Protein AF-0000000075745835 (afdb_homodimer)

Solvent-accessible surface area (backbone atoms only — not comparable to full-atom values): 13700 Å² total; per-residue (Å²): 120,81,45,77,37,54,55,50,29,28,32,42,47,91,62,60,85,47,44,95,39,26,79,80,24,81,37,60,35,32,42,43,39,42,71,93,52,38,66,15,48,70,63,62,52,59,74,41,52,31,30,40,32,26,41,48,82,84,48,68,82,64,52,80,71,41,27,45,39,60,51,82,93,74,70,47,78,37,12,38,41,55,39,86,66,64,50,35,94,37,41,67,45,76,40,59,30,37,28,65,37,69,56,89,42,34,38,30,31,34,15,44,40,60,51,52,63,31,35,26,45,47,51,30,52,57,80,77,116,120,79,46,78,38,53,53,51,29,29,32,42,46,91,62,60,85,48,45,94,40,26,79,77,26,82,36,60,35,32,42,43,38,41,73,91,50,38,66,15,48,71,63,63,53,59,76,42,53,31,30,39,31,25,39,48,84,83,47,68,82,64,53,79,71,40,27,44,38,59,51,81,92,74,71,47,78,37,12,37,41,55,39,86,66,63,48,35,94,36,39,67,45,76,40,60,29,36,28,65,39,70,56,89,42,34,37,30,30,33,15,43,40,60,52,51,64,31,36,26,45,48,51,29,52,56,79,77,118

Foldseek 3Di:
DDDDFDFQFWKAAPQDQFDPALVPFFGKTKTQGDQVCQVVCVPDDAFFKKKWKFFPPPDDEEDPVQQWDADPVRRDIDGPVVDQDCRDNGRMHMHIWGFHDDDRRITMTTSDGDGGGIGTGDMGGDDDD/DDDDFDFQFWKAAPQDQFDPALVPFFGKTKTQGDQVCQVVCVPDDAFFKKKWKFFPPPDDEEDPVQQWDQDPVRRDIDGPVVDQDCRDNGRMHMHIWGFHDDDRRITMTTSDGDGGGIGTGDMGGDDDD

pLDDT: mean 95.65, std 4.95, range [63.16, 98.88]

Structure (mmCIF, N/CA/C/O backbone):
data_AF-0000000075745835-model_v1
#
loop_
_entity.id
_entity.type
_entity.pdbx_description
1 polymer 'TsaA-like domain-containing protein'
#
loop_
_atom_site.group_PDB
_atom_site.id
_atom_site.type_symbol
_atom_site.label_atom_id
_atom_site.label_alt_id
_atom_site.label_comp_id
_atom_site.label_asym_id
_atom_site.label_entity_id
_atom_site.label_seq_id
_atom_site.pdbx_PDB_ins_code
_atom_site.Cartn_x
_atom_site.Cartn_y
_atom_site.Cartn_z
_atom_site.occupancy
_atom_site.B_iso_or_equiv
_atom_site.auth_seq_id
_atom_site.auth_comp_id
_atom_site.auth_asym_id
_atom_site.auth_atom_id
_atom_site.pdbx_PDB_model_num
ATOM 1 N N . MET A 1 1 ? 3.084 15 -12.82 1 85.06 1 MET A N 1
ATOM 2 C CA . MET A 1 1 ? 3.15 13.766 -13.602 1 85.06 1 MET A CA 1
ATOM 3 C C . MET A 1 1 ? 2.084 12.773 -13.141 1 85.06 1 MET A C 1
ATOM 5 O O . MET A 1 1 ? 1.88 12.586 -11.938 1 85.06 1 MET A O 1
ATOM 9 N N . ALA A 1 2 ? 1.186 12.234 -14.062 1 95.12 2 ALA A N 1
ATOM 10 C CA . ALA A 1 2 ? 0.103 11.305 -13.766 1 95.12 2 ALA A CA 1
ATOM 11 C C . ALA A 1 2 ? 0.586 9.859 -13.852 1 95.12 2 ALA A C 1
ATOM 13 O O . ALA A 1 2 ? 1.421 9.523 -14.695 1 95.12 2 ALA A O 1
ATOM 14 N N . VAL A 1 3 ? 0.2 8.992 -12.891 1 96.31 3 VAL A N 1
ATOM 15 C CA . VAL A 1 3 ? 0.482 7.559 -12.867 1 96.31 3 VAL A CA 1
ATOM 16 C C . VAL A 1 3 ? -0.779 6.777 -13.227 1 96.31 3 VAL A C 1
ATOM 18 O O . VAL A 1 3 ? -1.832 6.969 -12.609 1 96.31 3 VAL A O 1
ATOM 21 N N . THR A 1 4 ? -0.689 5.934 -14.227 1 96.81 4 THR A N 1
ATOM 22 C CA . THR A 1 4 ? -1.829 5.117 -14.641 1 96.81 4 THR A CA 1
ATOM 23 C C . THR A 1 4 ? -1.611 3.654 -14.258 1 96.81 4 THR A C 1
ATOM 25 O O . THR A 1 4 ? -0.535 3.102 -14.492 1 96.81 4 THR A O 1
ATOM 28 N N . MET A 1 5 ? -2.613 3.041 -13.68 1 97.38 5 MET A N 1
ATOM 29 C CA . MET A 1 5 ? -2.578 1.64 -13.273 1 97.38 5 MET A CA 1
ATOM 30 C C . MET A 1 5 ? -3.791 0.886 -13.812 1 97.38 5 MET A C 1
ATOM 32 O O . MET A 1 5 ? -4.824 1.491 -14.094 1 97.38 5 MET A O 1
ATOM 36 N N . HIS A 1 6 ? -3.621 -0.368 -13.93 1 97.94 6 HIS A N 1
ATOM 37 C CA . HIS A 1 6 ? -4.695 -1.254 -14.359 1 97.94 6 HIS A CA 1
ATOM 38 C C . HIS A 1 6 ? -4.918 -2.383 -13.359 1 97.94 6 HIS A C 1
ATOM 40 O O . HIS A 1 6 ? -3.982 -3.113 -13.023 1 97.94 6 HIS A O 1
ATOM 46 N N . PRO A 1 7 ? -6.176 -2.514 -12.93 1 98.62 7 PRO A N 1
ATOM 47 C CA . PRO A 1 7 ? -6.445 -3.562 -11.945 1 98.62 7 PRO A CA 1
ATOM 48 C C . PRO A 1 7 ? -6.012 -4.945 -12.422 1 98.62 7 PRO A C 1
ATOM 50 O O . PRO A 1 7 ? -6.168 -5.273 -13.602 1 98.62 7 PRO A O 1
ATOM 53 N N . ILE A 1 8 ? -5.516 -5.723 -11.484 1 98.81 8 ILE A N 1
ATOM 54 C CA . ILE A 1 8 ? -5.07 -7.074 -11.812 1 98.81 8 ILE A CA 1
ATOM 55 C C . ILE A 1 8 ? -6.18 -8.07 -11.492 1 98.81 8 ILE A C 1
ATOM 57 O O . ILE A 1 8 ? -6.043 -9.266 -11.766 1 98.81 8 ILE A O 1
ATOM 61 N N . GLY A 1 9 ? -7.234 -7.637 -10.891 1 98.75 9 GLY A N 1
ATOM 62 C CA . GLY A 1 9 ? -8.367 -8.438 -10.461 1 98.75 9 GLY A CA 1
ATOM 63 C C . GLY A 1 9 ? -9.383 -7.648 -9.648 1 98.75 9 GLY A C 1
ATOM 64 O O . GLY A 1 9 ? -9.375 -6.418 -9.664 1 98.75 9 GLY A O 1
ATOM 65 N N . THR A 1 10 ? -10.281 -8.438 -9 1 98.5 10 THR A N 1
ATOM 66 C CA . THR A 1 10 ? -11.312 -7.805 -8.188 1 98.5 10 THR A CA 1
ATOM 67 C C . THR A 1 10 ? -11.586 -8.617 -6.926 1 98.5 10 THR A C 1
ATOM 69 O O . THR A 1 10 ? -11.32 -9.82 -6.891 1 98.5 10 THR A O 1
ATOM 72 N N . VAL A 1 11 ? -12.016 -7.891 -5.934 1 98.19 11 VAL A N 1
ATOM 73 C CA . VAL A 1 11 ? -12.453 -8.547 -4.707 1 98.19 11 VAL A CA 1
ATOM 74 C C . VAL A 1 11 ? -13.891 -9.039 -4.871 1 98.19 11 VAL A C 1
ATOM 76 O O . VAL A 1 11 ? -14.734 -8.336 -5.43 1 98.19 11 VAL A O 1
ATOM 79 N N . ARG A 1 12 ? -14.141 -10.234 -4.449 1 97.94 12 ARG 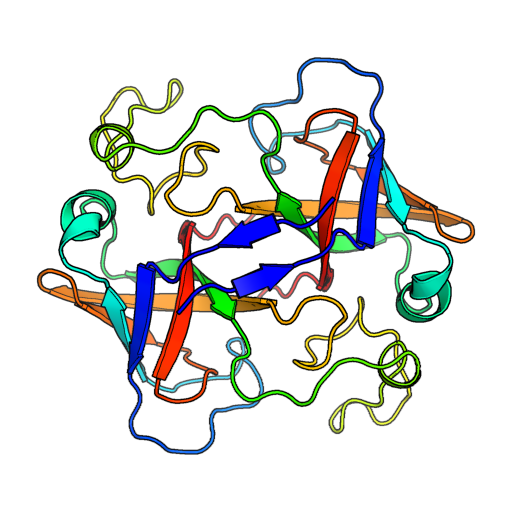A N 1
ATOM 80 C CA . ARG A 1 12 ? -15.484 -10.789 -4.398 1 97.94 12 ARG A CA 1
ATOM 81 C C . ARG A 1 12 ? -15.93 -11.031 -2.957 1 97.94 12 ARG A C 1
ATOM 83 O O . ARG A 1 12 ? -15.219 -11.688 -2.189 1 97.94 12 ARG A O 1
ATOM 90 N N . THR A 1 13 ? -16.953 -10.453 -2.57 1 95.38 13 THR A N 1
ATOM 91 C CA . THR A 1 13 ? -17.578 -10.641 -1.262 1 95.38 13 THR A CA 1
ATOM 92 C C . THR A 1 13 ? -19.078 -10.867 -1.4 1 95.38 13 THR A C 1
ATOM 94 O O . THR A 1 13 ? -19.609 -10.852 -2.512 1 95.38 13 THR A O 1
ATOM 97 N N . ASP A 1 14 ? -19.766 -11.164 -0.278 1 89 14 ASP A N 1
ATOM 98 C CA . ASP A 1 14 ? -21.188 -11.469 -0.301 1 89 14 ASP A CA 1
ATOM 99 C C . ASP A 1 14 ? -22.016 -10.203 -0.483 1 89 14 ASP A C 1
ATOM 101 O O . ASP A 1 14 ? -23.25 -10.266 -0.605 1 89 14 ASP A O 1
ATOM 105 N N . GLY A 1 15 ? -21.5 -9.141 -0.717 1 81 15 GLY A N 1
ATOM 106 C CA . GLY A 1 15 ? -22.188 -7.898 -1.016 1 81 15 GLY A CA 1
ATOM 107 C C . GLY A 1 15 ? -22.625 -7.145 0.227 1 81 15 GLY A C 1
ATOM 108 O O . GLY A 1 15 ? -23.156 -6.035 0.132 1 81 15 GLY A O 1
ATOM 109 N N . ALA A 1 16 ? -22.391 -7.691 1.424 1 81.62 16 ALA A N 1
ATOM 110 C CA . ALA A 1 16 ? -22.688 -6.98 2.664 1 81.62 16 ALA A CA 1
ATOM 111 C C . ALA A 1 16 ? -21.734 -5.801 2.865 1 81.62 16 ALA A C 1
ATOM 113 O O . ALA A 1 16 ? -20.656 -5.77 2.287 1 81.62 16 ALA A O 1
ATOM 114 N N . ALA A 1 17 ? -22.312 -4.746 3.568 1 85.62 17 ALA A N 1
ATOM 115 C CA . ALA A 1 17 ? -21.438 -3.643 3.943 1 85.62 17 ALA A CA 1
ATOM 116 C C . ALA A 1 17 ? -20.188 -4.152 4.664 1 85.62 17 ALA A C 1
ATOM 118 O O . ALA A 1 17 ? -20.297 -4.938 5.609 1 85.62 17 ALA A O 1
ATOM 119 N N . PRO A 1 18 ? -19.078 -3.75 4.098 1 84.56 18 PRO A N 1
ATOM 120 C CA . PRO A 1 18 ? -17.875 -4.266 4.738 1 84.56 18 PRO A CA 1
ATOM 121 C C . PRO A 1 18 ? -17.656 -3.693 6.133 1 84.56 18 PRO A C 1
ATOM 123 O O . PRO A 1 18 ? -18.156 -2.609 6.445 1 84.56 18 PRO A O 1
ATOM 126 N N . PRO A 1 19 ? -16.891 -4.496 6.895 1 86.44 19 PRO A N 1
ATOM 127 C CA . PRO A 1 19 ? -16.453 -3.947 8.18 1 86.44 19 PRO A CA 1
ATOM 128 C C . PRO A 1 19 ? -15.594 -2.695 8.023 1 86.44 19 PRO A C 1
ATOM 130 O O . PRO A 1 19 ? -15.141 -2.385 6.918 1 86.44 19 PRO A O 1
ATOM 133 N N . ARG A 1 20 ? -15.367 -2.037 9.133 1 85.25 20 ARG A N 1
ATOM 134 C CA . ARG A 1 20 ? -14.695 -0.746 9.125 1 85.25 20 ARG A CA 1
ATOM 135 C C . ARG A 1 20 ? -13.25 -0.89 8.656 1 85.25 20 ARG A C 1
ATOM 137 O O . ARG A 1 20 ? -12.703 0.015 8.023 1 85.25 20 ARG A O 1
ATOM 144 N N . HIS A 1 21 ? -12.594 -1.921 9.086 1 92.44 21 HIS A N 1
ATOM 145 C CA . HIS A 1 21 ? -11.164 -2.09 8.828 1 92.44 21 HIS A CA 1
ATOM 146 C C . HIS A 1 21 ? -10.773 -3.564 8.828 1 92.44 21 HIS A C 1
ATOM 148 O O . HIS A 1 21 ? -11.352 -4.363 9.562 1 92.44 21 HIS A O 1
ATOM 154 N N . TRP A 1 22 ? -9.75 -3.855 8.094 1 94.5 22 TRP A N 1
ATOM 155 C CA . TRP A 1 22 ? -9.312 -5.242 7.977 1 94.5 22 TRP A CA 1
ATOM 156 C C . TRP A 1 22 ? -8.867 -5.785 9.336 1 94.5 22 TRP A C 1
ATOM 158 O O . TRP A 1 22 ? -9.023 -6.977 9.609 1 94.5 22 TRP A O 1
ATOM 168 N N . SER A 1 23 ? -8.297 -4.949 10.211 1 93.75 23 SER A N 1
ATOM 169 C CA . SER A 1 23 ? -7.691 -5.375 11.477 1 93.75 23 SER A CA 1
ATOM 170 C C . SER A 1 23 ? -8.75 -5.883 12.445 1 93.75 23 SER A C 1
ATOM 172 O O . SER A 1 23 ? -8.422 -6.539 13.438 1 93.75 23 SER A O 1
ATOM 174 N N . VAL A 1 24 ? -10.016 -5.637 12.211 1 92.12 24 VAL A N 1
ATOM 175 C CA . VAL A 1 24 ? -11.078 -6.082 13.109 1 92.12 24 VAL A CA 1
ATOM 176 C C . VAL A 1 24 ? -12.086 -6.93 12.344 1 92.12 24 VAL A C 1
ATOM 178 O O . VAL A 1 24 ? -13.141 -7.277 12.875 1 92.12 24 VAL A O 1
ATOM 181 N N . SER A 1 25 ? -11.789 -7.207 11.125 1 93.69 25 SER A N 1
ATOM 182 C CA . SER A 1 25 ? -12.727 -7.922 10.258 1 93.69 25 SER A CA 1
ATOM 183 C C . SER A 1 25 ? -12.562 -9.43 10.398 1 93.69 25 SER A C 1
ATOM 185 O O . SER A 1 25 ? -11.438 -9.938 10.453 1 93.69 25 SER A O 1
ATOM 187 N N . GLU A 1 26 ? -13.68 -10.078 10.383 1 93.94 26 GLU A N 1
ATOM 188 C CA . GLU A 1 26 ? -13.695 -11.539 10.336 1 93.94 26 GLU A CA 1
ATOM 189 C C . GLU A 1 26 ? -14.32 -12.047 9.039 1 93.94 26 GLU A C 1
ATOM 191 O O . GLU A 1 26 ? -14.547 -13.242 8.875 1 93.94 26 GLU A O 1
ATOM 196 N N . GLU A 1 27 ? -14.539 -11.133 8.18 1 96.06 27 GLU A N 1
ATOM 197 C CA . GLU A 1 27 ? -15.219 -11.484 6.941 1 96.06 27 GLU A CA 1
ATOM 198 C C . GLU A 1 27 ? -14.273 -12.188 5.973 1 96.06 27 GLU A C 1
ATOM 200 O O . GLU A 1 27 ? -13.078 -11.883 5.93 1 96.06 27 GLU A O 1
ATOM 205 N N . THR A 1 28 ? -14.891 -13.109 5.273 1 97.12 28 THR A N 1
ATOM 206 C CA . THR A 1 28 ? -14.133 -13.812 4.25 1 97.12 28 THR A CA 1
ATOM 207 C C . THR A 1 28 ? -14.5 -13.305 2.857 1 97.12 28 THR A C 1
ATOM 209 O O . THR A 1 28 ? -15.547 -12.68 2.678 1 97.12 28 THR A O 1
ATOM 212 N N . GLY A 1 29 ? -13.633 -13.484 1.914 1 97.81 29 GLY A N 1
ATOM 213 C CA . GLY A 1 29 ? -13.836 -13.133 0.516 1 97.81 29 GLY A CA 1
ATOM 214 C C . GLY A 1 29 ? -12.844 -13.805 -0.415 1 97.81 29 GLY A C 1
ATOM 215 O O . GLY A 1 29 ? -12.109 -14.703 -0.003 1 97.81 29 GLY A O 1
ATOM 216 N N . ILE A 1 30 ? -13 -13.469 -1.666 1 98.69 30 ILE A N 1
ATOM 217 C CA . ILE A 1 30 ? -12.125 -14.031 -2.691 1 98.69 30 ILE A CA 1
ATOM 218 C C . ILE A 1 30 ? -11.461 -12.898 -3.475 1 98.69 30 ILE A C 1
ATOM 220 O O . ILE A 1 30 ? -12.125 -11.953 -3.902 1 98.69 30 ILE A O 1
ATOM 224 N N . LEU A 1 31 ? -10.156 -12.922 -3.533 1 98.88 31 LEU A N 1
ATOM 225 C CA . LEU A 1 31 ? -9.469 -12.141 -4.555 1 98.88 31 LEU A CA 1
ATOM 226 C C . LEU A 1 31 ? -9.484 -12.867 -5.895 1 98.88 31 LEU A C 1
ATOM 228 O O . LEU A 1 31 ? -8.828 -13.898 -6.051 1 98.88 31 LEU A O 1
ATOM 232 N N . ASP A 1 32 ? -10.258 -12.352 -6.805 1 98.88 32 ASP A N 1
ATOM 233 C CA . ASP A 1 32 ? -10.375 -12.914 -8.148 1 98.88 32 ASP A CA 1
ATOM 234 C C . ASP A 1 32 ? -9.367 -12.273 -9.102 1 98.88 32 ASP A C 1
ATOM 236 O O . ASP A 1 32 ? -9.625 -11.203 -9.656 1 98.88 32 ASP A O 1
ATOM 240 N N . ILE A 1 33 ? -8.242 -12.961 -9.336 1 98.88 33 ILE A N 1
ATOM 241 C CA . ILE A 1 33 ? -7.137 -12.406 -10.109 1 98.88 33 ILE A CA 1
ATOM 242 C C . ILE A 1 33 ? -7.277 -12.805 -11.578 1 98.88 33 ILE A C 1
ATOM 244 O O . ILE A 1 33 ? -7.66 -13.93 -11.883 1 98.88 33 ILE A O 1
ATOM 248 N N . ALA A 1 34 ? -7.027 -11.867 -12.492 1 98.69 34 ALA A N 1
ATOM 249 C CA . ALA A 1 34 ? -7.102 -12.148 -13.922 1 98.69 34 ALA A CA 1
ATOM 250 C C . ALA A 1 34 ? -6.145 -13.273 -14.312 1 98.69 34 ALA A C 1
ATOM 252 O O . ALA A 1 34 ? -5.023 -13.344 -13.812 1 98.69 34 ALA A O 1
ATOM 253 N N . PRO A 1 35 ? -6.492 -14.102 -15.258 1 98.38 35 PRO A N 1
ATOM 254 C CA . PRO A 1 35 ? -5.703 -15.273 -15.625 1 98.38 35 PRO A CA 1
ATOM 255 C C . PRO A 1 35 ? -4.293 -14.914 -16.094 1 98.38 35 PRO A C 1
ATOM 257 O O . PRO A 1 35 ? -3.355 -15.695 -15.883 1 98.38 35 PRO A O 1
ATOM 260 N N . GLU A 1 36 ? -4.098 -13.82 -16.719 1 98.19 36 GLU A N 1
ATOM 261 C CA . GLU A 1 36 ? -2.791 -13.43 -17.25 1 98.19 36 GLU A CA 1
ATOM 262 C C . GLU A 1 36 ? -1.779 -13.234 -16.125 1 98.19 36 GLU A C 1
ATOM 264 O O . GLU A 1 36 ? -0.571 -13.203 -16.359 1 98.19 36 GLU A O 1
ATOM 269 N N . PHE A 1 37 ? -2.252 -13.164 -14.859 1 98.62 37 PHE A N 1
ATOM 270 C CA . PHE A 1 37 ? -1.346 -12.938 -13.734 1 98.62 37 PHE A CA 1
ATOM 271 C C . PHE A 1 37 ? -1.208 -14.203 -12.898 1 98.62 37 PHE A C 1
ATOM 273 O O . PHE A 1 37 ? -0.599 -14.18 -11.828 1 98.62 37 PHE A O 1
ATOM 280 N N . ALA A 1 38 ? -1.768 -15.32 -13.289 1 98.38 38 ALA A N 1
ATOM 281 C CA . ALA A 1 38 ? -1.833 -16.562 -12.539 1 98.38 38 ALA A CA 1
ATOM 282 C C . ALA A 1 38 ? -0.444 -17.016 -12.094 1 98.38 38 ALA A C 1
ATOM 284 O O . ALA A 1 38 ? -0.257 -17.438 -10.953 1 98.38 38 ALA A O 1
ATOM 285 N N . ARG A 1 39 ? 0.55 -16.906 -12.938 1 98.06 39 ARG A N 1
ATOM 286 C CA . ARG A 1 39 ? 1.904 -17.359 -12.648 1 98.06 39 ARG A CA 1
ATOM 287 C C . ARG A 1 39 ? 2.496 -16.594 -11.469 1 98.06 39 ARG A C 1
ATOM 289 O O . ARG A 1 39 ? 3.336 -17.125 -10.734 1 98.06 39 ARG A O 1
ATOM 296 N N . GLY A 1 40 ? 2.066 -15.375 -11.258 1 98.56 40 GLY A N 1
ATOM 297 C CA . GLY A 1 40 ? 2.588 -14.547 -10.188 1 98.56 40 GLY A CA 1
ATOM 298 C C . GLY A 1 40 ? 2.102 -14.969 -8.812 1 98.56 40 GLY A C 1
ATOM 299 O O . GLY A 1 40 ? 2.643 -14.531 -7.793 1 98.56 40 GLY A O 1
ATOM 300 N N . LEU A 1 41 ? 1.16 -15.883 -8.773 1 98.5 41 LEU A N 1
ATOM 301 C CA . LEU A 1 41 ? 0.525 -16.297 -7.523 1 98.5 41 LEU A CA 1
ATOM 302 C C . LEU A 1 41 ? 1.194 -17.547 -6.957 1 98.5 41 LEU A C 1
ATOM 304 O O . LEU A 1 41 ? 0.874 -17.969 -5.844 1 98.5 41 LEU A O 1
ATOM 308 N N . ARG A 1 42 ? 2.051 -18.109 -7.594 1 96.19 42 ARG A N 1
ATOM 309 C CA . ARG A 1 42 ? 2.49 -19.5 -7.434 1 96.19 42 ARG A CA 1
ATOM 310 C C . ARG A 1 42 ? 3.037 -19.75 -6.031 1 96.19 42 ARG A C 1
ATOM 312 O O . ARG A 1 42 ? 3.035 -20.875 -5.551 1 96.19 42 ARG A O 1
ATOM 319 N N . ASP A 1 43 ? 3.475 -18.734 -5.246 1 97.56 43 ASP A N 1
ATOM 320 C CA . ASP A 1 43 ? 4.117 -18.984 -3.961 1 97.56 43 ASP A CA 1
ATOM 321 C C . ASP A 1 43 ? 3.262 -18.453 -2.811 1 97.56 43 ASP A C 1
ATOM 323 O O . ASP A 1 43 ? 3.703 -18.438 -1.659 1 97.56 43 ASP A O 1
ATOM 327 N N . ILE A 1 44 ? 2.088 -18.062 -3.104 1 98.31 44 ILE A N 1
ATOM 328 C CA . ILE A 1 44 ? 1.15 -17.688 -2.051 1 98.31 44 ILE A CA 1
ATOM 329 C C . ILE A 1 44 ? 0.562 -18.938 -1.412 1 98.31 44 ILE A C 1
ATOM 331 O O . ILE A 1 44 ? 0.091 -19.844 -2.115 1 98.31 44 ILE A O 1
ATOM 335 N N . GLN A 1 45 ? 0.569 -18.938 -0.106 1 97.38 45 GLN A N 1
ATOM 336 C CA . GLN A 1 45 ? 0.192 -20.172 0.588 1 97.38 45 GLN A CA 1
ATOM 337 C C . GLN A 1 45 ? -0.843 -19.891 1.674 1 97.38 45 GLN A C 1
ATOM 339 O O . GLN A 1 45 ? -0.875 -18.797 2.242 1 97.38 45 GLN A O 1
ATOM 344 N N . PRO A 1 46 ? -1.625 -20.984 1.978 1 98.19 46 PRO A N 1
ATOM 345 C CA . PRO A 1 46 ? -2.549 -20.844 3.105 1 98.19 46 PRO A CA 1
ATOM 346 C C . PRO A 1 46 ? -1.836 -20.516 4.414 1 98.19 46 PRO A C 1
ATOM 348 O O . PRO A 1 46 ? -0.746 -21.031 4.676 1 98.19 46 PRO A O 1
ATOM 351 N N . GLY A 1 47 ? -2.404 -19.688 5.195 1 97.81 47 GLY A N 1
ATOM 352 C CA . GLY A 1 47 ? -1.876 -19.359 6.512 1 97.81 47 GLY A CA 1
ATOM 353 C C . GLY A 1 47 ? -1.055 -18.094 6.523 1 97.81 47 GLY A C 1
ATOM 354 O O . GLY A 1 47 ? -0.869 -17.469 7.574 1 97.81 47 GLY A O 1
ATOM 355 N N . GLN A 1 48 ? -0.553 -17.688 5.422 1 97 48 GLN A N 1
ATOM 356 C CA . GLN A 1 48 ? 0.263 -16.469 5.41 1 97 48 GLN A CA 1
ATOM 357 C C . GLN A 1 48 ? -0.607 -15.227 5.305 1 97 48 GLN A C 1
ATOM 359 O O . GLN A 1 48 ? -1.778 -15.312 4.93 1 97 48 GLN A O 1
ATOM 364 N N . HIS A 1 49 ? -0.033 -14.102 5.684 1 97.94 49 HIS A N 1
ATOM 365 C CA . HIS A 1 49 ? -0.682 -12.812 5.496 1 97.94 49 HIS A CA 1
ATOM 366 C C . HIS A 1 49 ? -0.125 -12.086 4.277 1 97.94 49 HIS A C 1
ATOM 368 O O . HIS A 1 49 ? 1.078 -12.141 4.012 1 97.94 49 HIS A O 1
ATOM 374 N N . ILE A 1 50 ? -1.013 -11.453 3.562 1 98.56 50 ILE A N 1
ATOM 375 C CA . ILE A 1 50 ? -0.626 -10.672 2.393 1 98.56 50 ILE A CA 1
ATOM 376 C C . ILE A 1 50 ? -1.186 -9.258 2.51 1 98.56 50 ILE A C 1
ATOM 378 O O . ILE A 1 50 ? -2.199 -9.031 3.178 1 98.56 50 ILE A O 1
ATOM 382 N N . VAL A 1 51 ? -0.491 -8.328 1.902 1 98.56 51 VAL A N 1
ATOM 383 C CA . VAL A 1 51 ? -0.982 -6.965 1.734 1 98.56 51 VAL A CA 1
ATOM 384 C C . VAL A 1 51 ? -1.684 -6.832 0.385 1 98.56 51 VAL A C 1
ATOM 386 O O . VAL A 1 51 ? -1.131 -7.215 -0.649 1 98.56 51 VAL A O 1
ATOM 389 N N . VAL A 1 52 ? -2.883 -6.336 0.38 1 98.88 52 VAL A N 1
ATOM 390 C CA . VAL A 1 52 ? -3.637 -6.086 -0.843 1 98.88 52 VAL A CA 1
ATOM 391 C C . VAL A 1 52 ? -3.838 -4.582 -1.03 1 98.88 52 VAL A C 1
ATOM 393 O O . VAL A 1 52 ? -4.391 -3.91 -0.156 1 98.88 52 VAL A O 1
ATOM 396 N N . LEU A 1 53 ? -3.287 -4.066 -2.088 1 98.88 53 LEU A N 1
ATOM 397 C CA . LEU A 1 53 ? -3.541 -2.691 -2.506 1 98.88 53 LEU A CA 1
ATOM 398 C C . LEU A 1 53 ? -4.695 -2.629 -3.498 1 98.88 53 LEU A C 1
ATOM 400 O O . LEU A 1 53 ? -4.75 -3.418 -4.445 1 98.88 53 LEU A O 1
ATOM 404 N N . PHE A 1 54 ? -5.586 -1.71 -3.277 1 98.62 54 PHE A N 1
ATOM 405 C CA . PHE A 1 54 ? -6.797 -1.694 -4.09 1 98.62 54 PHE A CA 1
ATOM 406 C C . PHE A 1 54 ? -7.285 -0.266 -4.305 1 98.62 54 PHE A C 1
ATOM 408 O O . PHE A 1 54 ? -6.762 0.672 -3.701 1 98.62 54 PHE A O 1
ATOM 415 N N . HIS A 1 55 ? -8.164 -0.132 -5.262 1 98.06 55 HIS A N 1
ATOM 416 C CA . HIS A 1 55 ? -8.688 1.168 -5.656 1 98.06 55 HIS A CA 1
ATOM 417 C C . HIS A 1 55 ? -10.078 1.4 -5.066 1 98.06 55 HIS A C 1
ATOM 419 O O . HIS A 1 55 ? -10.984 0.585 -5.258 1 98.06 55 HIS A O 1
ATOM 425 N N . PHE A 1 56 ? -10.211 2.494 -4.273 1 95.9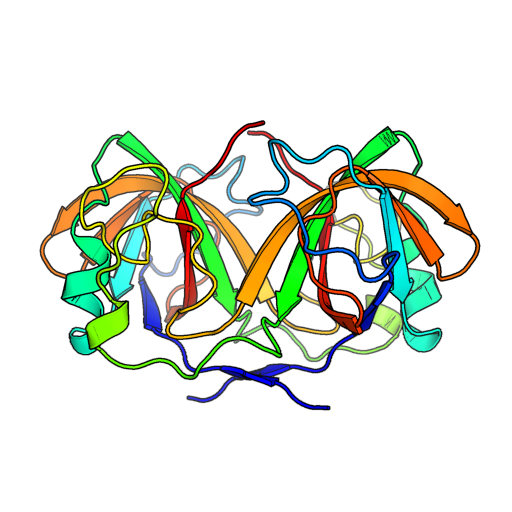4 56 PHE A N 1
ATOM 426 C CA . PHE A 1 56 ? -11.539 2.889 -3.822 1 95.94 56 PHE A CA 1
ATOM 427 C C . PHE A 1 56 ? -12.383 3.377 -4.992 1 95.94 56 PHE A C 1
ATOM 429 O O . PHE A 1 56 ? -12.5 4.582 -5.223 1 95.94 56 PHE A O 1
ATOM 436 N N . HIS A 1 57 ? -13.055 2.469 -5.629 1 91.88 57 HIS A N 1
ATOM 437 C CA . HIS A 1 57 ? -13.727 2.777 -6.887 1 91.88 57 HIS A CA 1
ATOM 438 C C . HIS A 1 57 ? -15.07 3.453 -6.637 1 91.88 57 HIS A C 1
ATOM 440 O O . HIS A 1 57 ? -15.656 4.027 -7.559 1 91.88 57 HIS A O 1
ATOM 446 N N . ASP A 1 58 ? -15.602 3.385 -5.43 1 87.94 58 ASP A N 1
ATOM 447 C CA . ASP A 1 58 ? -16.922 3.912 -5.129 1 87.94 58 ASP A CA 1
ATOM 448 C C . ASP A 1 58 ? -16.844 5.078 -4.148 1 87.94 58 ASP A C 1
ATOM 450 O O . ASP A 1 58 ? -17.859 5.492 -3.582 1 87.94 58 ASP A O 1
ATOM 454 N N . SER A 1 59 ? -15.695 5.559 -3.811 1 86.5 59 SER A N 1
ATOM 455 C CA . SER A 1 59 ? -15.555 6.684 -2.895 1 86.5 59 SER A CA 1
ATOM 456 C C . SER A 1 59 ? -15.812 8.008 -3.604 1 86.5 59 SER A C 1
ATOM 458 O O . SER A 1 59 ? -15.484 8.164 -4.781 1 86.5 59 SER A O 1
ATOM 460 N N . PRO A 1 60 ? -16.391 8.891 -2.879 1 86.69 60 PRO A N 1
ATOM 461 C CA . PRO A 1 60 ? -16.578 10.211 -3.477 1 86.69 60 PRO A CA 1
ATOM 462 C C . PRO A 1 60 ? -15.258 10.859 -3.891 1 86.69 60 PRO A C 1
ATOM 464 O O . PRO A 1 60 ? -14.203 10.508 -3.359 1 86.69 60 PRO A O 1
ATOM 467 N N . GLY A 1 61 ? -15.336 11.727 -4.812 1 88.5 61 GLY A N 1
ATOM 468 C CA . GLY A 1 61 ? -14.156 12.438 -5.258 1 88.5 61 GLY A CA 1
ATOM 469 C C . GLY A 1 61 ? -13.461 13.195 -4.141 1 88.5 61 GLY A C 1
ATOM 470 O O . GLY A 1 61 ? -14.055 13.461 -3.098 1 88.5 61 GLY A O 1
ATOM 471 N N . PHE A 1 62 ? -12.203 13.492 -4.336 1 94 62 PHE A N 1
ATOM 472 C CA . PHE A 1 62 ? -11.398 14.164 -3.324 1 94 62 PHE A CA 1
ATOM 473 C C . PHE A 1 62 ? -11.477 15.68 -3.494 1 94 62 PHE A C 1
ATOM 475 O O . PHE A 1 62 ? -11.383 16.188 -4.613 1 94 62 PHE A O 1
ATOM 482 N N . THR A 1 63 ? -11.727 16.328 -2.418 1 95.12 63 THR A N 1
ATOM 483 C CA . THR A 1 63 ? -11.578 17.781 -2.291 1 95.12 63 THR A CA 1
ATOM 484 C C . THR A 1 63 ? -10.711 18.125 -1.085 1 95.12 63 THR A C 1
ATOM 486 O O . THR A 1 63 ? -10.469 17.281 -0.221 1 95.12 63 THR A O 1
ATOM 489 N N . SER A 1 64 ? -10.281 19.359 -1.049 1 95.88 64 SER A N 1
ATOM 490 C CA . SER A 1 64 ? -9.375 19.797 0.006 1 95.88 64 SER A CA 1
ATOM 491 C C . SER A 1 64 ? -10.016 19.656 1.382 1 95.88 64 SER A C 1
ATOM 493 O O . SER A 1 64 ? -9.32 19.547 2.393 1 95.88 64 SER A O 1
ATOM 495 N N . ASP A 1 65 ? -11.328 19.609 1.464 1 95.56 65 ASP A N 1
ATOM 496 C CA . ASP A 1 65 ? -12.031 19.438 2.732 1 95.56 65 ASP A CA 1
ATOM 497 C C . ASP A 1 65 ? -11.758 18.047 3.322 1 95.56 65 ASP A C 1
ATOM 499 O O . ASP A 1 65 ? -11.93 17.828 4.523 1 95.56 65 ASP A O 1
ATOM 503 N N . ALA A 1 66 ? -11.359 17.156 2.482 1 97.44 66 ALA A N 1
ATOM 504 C CA . ALA A 1 66 ? -11.133 15.781 2.928 1 97.44 66 ALA A CA 1
ATOM 505 C C . ALA A 1 66 ? -9.719 15.609 3.484 1 97.44 66 ALA A C 1
ATOM 507 O O . ALA A 1 66 ? -9.359 14.523 3.949 1 97.44 66 ALA A O 1
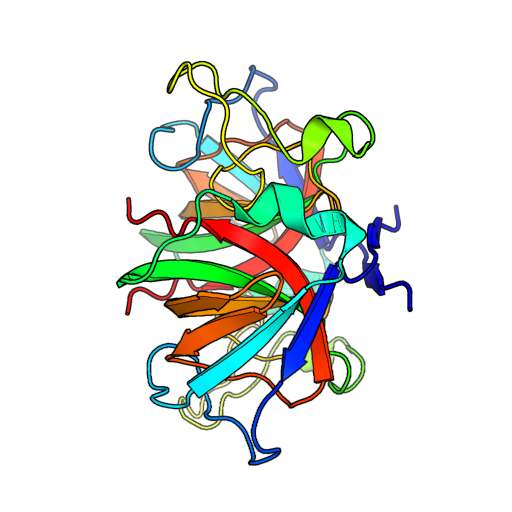ATOM 508 N N . LEU A 1 67 ? -8.93 16.656 3.438 1 98.5 67 LEU A N 1
ATOM 509 C CA . LEU A 1 67 ? -7.598 16.594 4.027 1 98.5 67 LEU A CA 1
ATOM 510 C C . LEU A 1 67 ? -7.676 16.406 5.535 1 98.5 67 LEU A C 1
ATOM 512 O O . LEU A 1 67 ? -6.742 15.883 6.148 1 98.5 67 LEU A O 1
ATOM 516 N N . VAL A 1 68 ? -8.711 16.875 6.062 1 98.44 68 VAL A N 1
ATOM 517 C CA . VAL A 1 68 ? -9.039 16.688 7.473 1 98.44 68 VAL A CA 1
ATOM 518 C C . VAL A 1 68 ? -10.43 16.078 7.598 1 98.44 68 VAL A C 1
ATOM 520 O O . VAL A 1 68 ? -11.398 16.594 7.027 1 98.44 68 VAL A O 1
ATOM 523 N N . GLN A 1 69 ? -10.516 14.969 8.266 1 97.5 69 GLN A N 1
ATOM 524 C CA . GLN A 1 69 ? -11.766 14.234 8.43 1 97.5 69 GLN A CA 1
ATOM 525 C C . GLN A 1 69 ? -11.953 13.781 9.867 1 97.5 69 GLN A C 1
ATOM 527 O O . GLN A 1 69 ? -10.984 13.703 10.633 1 97.5 69 GLN A O 1
ATOM 532 N N . THR A 1 70 ? -13.18 13.508 10.18 1 96.88 70 THR A N 1
ATOM 533 C CA . THR A 1 70 ? -13.516 13.016 11.516 1 96.88 70 THR A CA 1
ATOM 534 C C . THR A 1 70 ? -13.969 11.562 11.453 1 96.88 70 THR A C 1
ATOM 536 O O . THR A 1 70 ? -15.141 11.289 11.195 1 96.88 70 THR A O 1
ATOM 539 N N . PRO A 1 71 ? -12.969 10.703 11.695 1 92.69 71 PRO A N 1
ATOM 540 C CA . PRO A 1 71 ? -13.438 9.312 11.789 1 92.69 71 PRO A CA 1
ATOM 541 C C . PRO A 1 71 ? -14.5 9.117 12.867 1 92.69 71 PRO A C 1
ATOM 543 O O . PRO A 1 71 ? -14.352 9.609 13.984 1 92.69 71 PRO A O 1
ATOM 546 N N . PRO A 1 72 ? -15.508 8.359 12.555 1 89.25 72 PRO A N 1
ATOM 547 C CA . PRO A 1 72 ? -16.609 8.219 13.508 1 89.25 72 PRO A CA 1
ATOM 548 C C . PRO A 1 72 ? -16.172 7.633 14.844 1 89.25 72 PRO A C 1
ATOM 550 O O . PRO A 1 72 ? -16.656 8.055 15.898 1 89.25 72 PRO A O 1
ATOM 553 N N . HIS A 1 73 ? -15.242 6.711 14.852 1 89.12 73 HIS A N 1
ATOM 554 C CA . HIS A 1 73 ? -14.844 6 16.062 1 89.12 73 HIS A CA 1
ATOM 555 C C . HIS A 1 73 ? -13.898 6.844 16.922 1 89.12 73 HIS A C 1
ATOM 557 O O . HIS A 1 73 ? -13.672 6.531 18.094 1 89.12 73 HIS A O 1
ATOM 563 N N . LYS A 1 74 ? -13.281 7.902 16.422 1 90 74 LYS A N 1
ATOM 564 C CA . LYS A 1 74 ? -12.383 8.789 17.156 1 90 74 LYS A CA 1
ATOM 565 C C . LYS A 1 74 ? -13.117 10.055 17.609 1 90 74 LYS A C 1
ATOM 567 O O . LYS A 1 74 ? -12.875 10.547 18.719 1 90 74 LYS A O 1
ATOM 572 N N . GLY A 1 75 ? -13.93 10.633 16.781 1 94.06 75 GLY A N 1
ATOM 573 C CA . GLY A 1 75 ? -14.766 11.758 17.156 1 94.06 75 GLY A CA 1
ATOM 574 C C . GLY A 1 75 ? -14.047 13.094 17.062 1 94.06 75 GLY A C 1
ATOM 575 O O . GLY A 1 75 ? -14.57 14.117 17.5 1 94.06 75 GLY A O 1
ATOM 576 N N . VAL A 1 76 ? -12.844 13.078 16.656 1 96.81 76 VAL A N 1
ATOM 577 C CA . VAL A 1 76 ? -12.07 14.305 16.5 1 96.81 76 VAL A CA 1
ATOM 578 C C . VAL A 1 76 ? -11.516 14.391 15.078 1 96.81 76 VAL A C 1
ATOM 580 O O . VAL A 1 76 ? -11.242 13.367 14.445 1 96.81 76 VAL A O 1
ATOM 583 N N . PRO A 1 77 ? -11.422 15.625 14.578 1 97.88 77 PRO A N 1
ATOM 584 C CA . PRO A 1 77 ? -10.82 15.773 13.25 1 97.88 77 PRO A CA 1
ATOM 585 C C . PRO A 1 77 ? -9.352 15.375 13.219 1 97.88 77 PRO A C 1
ATOM 587 O O . PRO A 1 77 ? -8.586 15.742 14.125 1 97.88 77 PRO A O 1
ATOM 590 N N . LEU A 1 78 ? -8.992 14.617 12.25 1 98.25 78 LEU A N 1
ATOM 591 C CA . LEU A 1 78 ? -7.621 14.164 12.047 1 98.25 78 LEU A CA 1
ATOM 592 C C . LEU A 1 78 ? -7.207 14.328 10.586 1 98.25 78 LEU A C 1
ATOM 594 O O . LEU A 1 78 ? -8.047 14.281 9.688 1 98.25 78 LEU A O 1
ATOM 598 N N . GLY A 1 79 ? -5.93 14.562 10.375 1 98.62 79 GLY A N 1
ATOM 599 C CA . GLY A 1 79 ? -5.422 14.609 9.016 1 98.62 79 GLY A CA 1
ATOM 600 C C . GLY A 1 79 ? -5.57 13.289 8.281 1 98.62 79 GLY A C 1
ATOM 601 O O . GLY A 1 79 ? -5.379 12.219 8.859 1 98.62 79 GLY A O 1
ATOM 602 N N . VAL A 1 80 ? -5.859 13.359 7.012 1 98.5 80 VAL A N 1
ATOM 603 C CA . VAL A 1 80 ? -6.203 12.195 6.195 1 98.5 80 VAL A CA 1
ATOM 604 C C . VAL A 1 80 ? -5.043 11.203 6.203 1 98.5 80 VAL A C 1
ATOM 606 O O . VAL A 1 80 ? -5.258 9.992 6.102 1 98.5 80 VAL A O 1
ATOM 609 N N . PHE A 1 81 ? -3.773 11.633 6.402 1 98.69 81 PHE A N 1
ATOM 610 C CA . PHE A 1 81 ? -2.613 10.758 6.32 1 98.69 81 PHE A CA 1
ATOM 611 C C . PHE A 1 81 ? -2.346 10.078 7.656 1 98.69 81 PHE A C 1
ATOM 613 O O . PHE A 1 81 ? -1.394 9.305 7.793 1 98.69 81 PHE A O 1
ATOM 620 N N . SER A 1 82 ? -3.246 10.359 8.617 1 97.88 82 SER A N 1
ATOM 621 C CA . SER A 1 82 ? -3.143 9.703 9.914 1 97.88 82 SER A CA 1
ATOM 622 C C . SER A 1 82 ? -4.344 8.797 10.172 1 97.88 82 SER A C 1
ATOM 624 O O . SER A 1 82 ? -4.535 8.312 11.297 1 97.88 82 SER A O 1
ATOM 626 N N . ILE A 1 83 ? -5.156 8.641 9.203 1 96.88 83 ILE A N 1
ATOM 627 C CA . ILE A 1 83 ? -6.328 7.777 9.336 1 96.88 83 ILE A CA 1
ATOM 628 C C . ILE A 1 83 ? -6.449 6.879 8.109 1 96.88 83 ILE A C 1
ATOM 630 O O . ILE A 1 83 ? -5.66 6.988 7.172 1 96.88 83 ILE A O 1
ATOM 634 N N . CYS A 1 84 ? -7.441 5.992 8.086 1 95.88 84 CYS A N 1
ATOM 635 C CA . CYS A 1 84 ? -7.617 5.027 7.008 1 95.88 84 CYS A CA 1
ATOM 636 C C . CYS A 1 84 ? -8.875 5.332 6.199 1 95.88 84 CYS A C 1
ATOM 638 O O . CYS A 1 84 ? -9.523 4.422 5.68 1 95.88 84 CYS A O 1
ATOM 640 N N . SER A 1 85 ? -9.18 6.59 6.113 1 95.12 85 SER A N 1
ATOM 641 C CA . SER A 1 85 ? -10.344 7.012 5.34 1 95.12 85 SER A CA 1
ATOM 642 C C . SER A 1 85 ? -10.172 6.688 3.861 1 95.12 85 SER A C 1
ATOM 644 O O . SER A 1 85 ? -9.086 6.844 3.307 1 95.12 85 SER A O 1
ATOM 646 N N . PRO A 1 86 ? -11.266 6.27 3.148 1 95.19 86 PRO A N 1
ATOM 647 C CA . PRO A 1 86 ? -11.203 6.031 1.705 1 95.19 86 PRO A CA 1
ATOM 648 C C . PRO A 1 86 ? -11.141 7.32 0.892 1 95.19 86 PRO A C 1
ATOM 650 O O . PRO A 1 86 ? -10.875 7.285 -0.312 1 95.19 86 PRO A O 1
ATOM 653 N N . ARG A 1 87 ? -11.523 8.469 1.499 1 95.88 87 ARG A N 1
ATOM 654 C CA . ARG A 1 87 ? -11.508 9.758 0.81 1 95.88 87 ARG A CA 1
ATOM 655 C C . ARG A 1 87 ? -10.125 10.398 0.888 1 95.88 87 ARG A C 1
ATOM 657 O O . ARG A 1 87 ? -9.82 11.109 1.848 1 95.88 87 ARG A O 1
ATOM 664 N N . ARG A 1 88 ? -9.391 10.234 -0.08 1 97.69 88 ARG A N 1
ATOM 665 C CA . ARG A 1 88 ? -7.988 10.648 -0.089 1 97.69 88 ARG A CA 1
ATOM 666 C C . ARG A 1 88 ? -7.594 11.227 -1.444 1 97.69 88 ARG A C 1
ATOM 668 O O . ARG A 1 88 ? -8.312 11.047 -2.432 1 97.69 88 ARG A O 1
ATOM 675 N N . PRO A 1 89 ? -6.445 11.953 -1.499 1 97.81 89 PRO A N 1
ATOM 676 C CA . PRO A 1 89 ? -6.035 12.531 -2.783 1 97.81 89 PRO A CA 1
ATOM 677 C C . PRO A 1 89 ? -5.949 11.492 -3.896 1 97.81 89 PRO A C 1
ATOM 679 O O . PRO A 1 89 ? -6.391 11.742 -5.02 1 97.81 89 PRO A O 1
ATOM 682 N N . ASN A 1 90 ? -5.309 10.359 -3.611 1 98.06 90 ASN A N 1
ATOM 683 C CA . ASN A 1 90 ? -5.379 9.164 -4.438 1 98.06 90 ASN A CA 1
ATOM 684 C C . ASN A 1 90 ? -6.168 8.055 -3.744 1 98.06 90 ASN A C 1
ATOM 686 O O . ASN A 1 90 ? -5.848 7.668 -2.619 1 98.06 90 ASN A O 1
ATOM 690 N N . PRO A 1 91 ? -7.164 7.586 -4.383 1 97 91 PRO A N 1
ATOM 691 C CA . PRO A 1 91 ? -8.062 6.625 -3.734 1 97 91 PRO A CA 1
ATOM 692 C C . PRO A 1 91 ? -7.496 5.207 -3.732 1 97 91 PRO A C 1
ATOM 694 O O . PRO A 1 91 ? -8.094 4.297 -4.316 1 97 91 PRO A O 1
ATOM 697 N N . ILE A 1 92 ? -6.402 5.027 -3.059 1 98.06 92 ILE A N 1
ATOM 698 C CA . ILE A 1 92 ? -5.754 3.729 -2.926 1 98.06 92 ILE A CA 1
ATOM 699 C C . ILE A 1 92 ? -5.949 3.195 -1.508 1 98.06 92 ILE A C 1
ATOM 701 O O . ILE A 1 92 ? -5.766 3.928 -0.533 1 98.06 92 ILE A O 1
ATOM 705 N N . GLY A 1 93 ? -6.398 1.969 -1.421 1 97.94 93 GLY A N 1
ATOM 706 C CA . GLY A 1 93 ? -6.559 1.29 -0.145 1 97.94 93 GLY A CA 1
ATOM 707 C C . GLY A 1 93 ? -5.496 0.236 0.109 1 97.94 93 GLY A C 1
ATOM 708 O O . GLY A 1 93 ? -4.762 -0.144 -0.804 1 97.94 93 GLY A O 1
ATOM 709 N N . LEU A 1 94 ? -5.395 -0.148 1.275 1 98.44 94 LEU A N 1
ATOM 710 C CA . LEU A 1 94 ? -4.457 -1.159 1.746 1 98.44 94 LEU A CA 1
ATOM 711 C C . LEU A 1 94 ? -5.086 -2.02 2.838 1 98.44 94 LEU A C 1
ATOM 713 O O . LEU A 1 94 ? -5.625 -1.493 3.814 1 98.44 94 LEU A O 1
ATOM 717 N N . SER A 1 95 ? -5.09 -3.293 2.695 1 98.12 95 SER A N 1
ATOM 718 C CA . SER A 1 95 ? -5.543 -4.23 3.719 1 98.12 95 SER A CA 1
ATOM 719 C C . SER A 1 95 ? -4.555 -5.383 3.887 1 98.12 95 SER A C 1
ATOM 721 O O . SER A 1 95 ? -3.904 -5.793 2.924 1 98.12 95 SER A O 1
ATOM 723 N N . VAL A 1 96 ? -4.402 -5.816 5.051 1 98.25 96 VAL A N 1
ATOM 724 C CA . VAL A 1 96 ? -3.684 -7.055 5.34 1 98.25 96 VAL A CA 1
ATOM 725 C C . VAL A 1 96 ? -4.68 -8.195 5.547 1 98.25 96 VAL A C 1
ATOM 727 O O . VAL A 1 96 ? -5.539 -8.125 6.426 1 98.25 96 VAL A O 1
ATOM 730 N N . LEU A 1 97 ? -4.531 -9.234 4.73 1 98.38 97 LEU A N 1
ATOM 731 C CA . LEU A 1 97 ? -5.484 -10.336 4.738 1 98.38 97 LEU A CA 1
ATOM 732 C C . LEU A 1 97 ? -4.777 -11.664 5.012 1 98.38 97 LEU A C 1
ATOM 734 O O . LEU A 1 97 ? -3.609 -11.828 4.656 1 98.38 97 LEU A O 1
ATOM 738 N N . GLU A 1 98 ? -5.488 -12.523 5.59 1 98.5 98 GLU A N 1
ATOM 739 C CA . GLU A 1 98 ? -5 -13.883 5.797 1 98.5 98 GLU A CA 1
ATOM 740 C C . GLU A 1 98 ? -5.43 -14.805 4.66 1 98.5 98 GLU A C 1
ATOM 742 O O . GLU A 1 98 ? -6.613 -14.875 4.328 1 98.5 98 GLU A O 1
ATOM 747 N N . VAL A 1 99 ? -4.469 -15.539 4.109 1 98.81 99 VAL A N 1
ATOM 748 C CA . VAL A 1 99 ? -4.773 -16.469 3.027 1 98.81 99 VAL A CA 1
ATOM 749 C C . VAL A 1 99 ? -5.34 -17.766 3.605 1 98.81 99 VAL A C 1
ATOM 751 O O . VAL A 1 99 ? -4.711 -18.391 4.453 1 98.81 99 VAL A O 1
ATOM 754 N N . ILE A 1 100 ? -6.488 -18.109 3.174 1 98.69 100 ILE A N 1
ATOM 755 C CA . ILE A 1 100 ? -7.137 -19.344 3.596 1 98.69 100 ILE A CA 1
ATOM 756 C C . ILE A 1 100 ? -6.793 -20.469 2.615 1 98.69 100 ILE A C 1
ATOM 758 O O . ILE A 1 100 ? -6.508 -21.594 3.027 1 98.69 100 ILE A O 1
ATOM 762 N N . ASN A 1 101 ? -6.879 -20.125 1.328 1 98.19 101 ASN A N 1
ATOM 763 C CA . ASN A 1 101 ? -6.641 -21.062 0.245 1 98.19 101 ASN A CA 1
ATOM 764 C C . ASN A 1 101 ? -6.418 -20.359 -1.086 1 98.19 101 ASN A C 1
ATOM 766 O O . ASN A 1 101 ? -6.824 -19.203 -1.255 1 98.19 101 ASN A O 1
ATOM 770 N N . VAL A 1 102 ? -5.68 -21.094 -1.916 1 98.25 102 VAL A N 1
ATOM 771 C CA . VAL A 1 102 ? -5.504 -20.609 -3.279 1 98.25 102 VAL A CA 1
ATOM 772 C C . VAL A 1 102 ? -5.941 -21.688 -4.273 1 98.25 102 VAL A C 1
ATOM 774 O O . VAL A 1 102 ? -5.426 -22.812 -4.25 1 98.25 102 VAL A O 1
ATOM 777 N N . VAL A 1 103 ? -6.902 -21.391 -5.105 1 97.25 103 VAL A N 1
ATOM 778 C CA . VAL A 1 103 ? -7.375 -22.266 -6.168 1 97.25 103 VAL A CA 1
ATOM 779 C C . VAL A 1 103 ? -7.301 -21.547 -7.512 1 97.25 103 VAL A C 1
ATOM 781 O O . VAL A 1 103 ? -8.109 -20.656 -7.789 1 97.25 103 VAL A O 1
ATOM 784 N N . ASP A 1 104 ? -6.355 -21.969 -8.375 1 96.31 104 ASP A N 1
ATOM 785 C CA . ASP A 1 104 ? -6.125 -21.297 -9.648 1 96.31 104 ASP A CA 1
ATOM 786 C C . ASP A 1 104 ? -5.855 -19.812 -9.445 1 96.31 104 ASP A C 1
ATOM 788 O O . ASP A 1 104 ? -4.879 -19.438 -8.797 1 96.31 104 ASP A O 1
ATOM 792 N N . THR A 1 105 ? -6.758 -18.969 -9.93 1 98.44 105 THR A N 1
ATOM 793 C CA . THR A 1 105 ? -6.523 -17.531 -9.836 1 98.44 105 THR A CA 1
ATOM 794 C C . THR A 1 105 ? -7.348 -16.922 -8.703 1 98.44 105 THR A C 1
ATOM 796 O O . THR A 1 105 ? -7.426 -15.703 -8.57 1 98.44 105 THR A O 1
ATOM 799 N N . HIS A 1 106 ? -7.934 -17.797 -7.855 1 98.75 106 HIS A N 1
ATOM 800 C CA . HIS A 1 106 ? -8.766 -17.344 -6.742 1 98.75 106 HIS A CA 1
ATOM 801 C C . HIS A 1 106 ? -8.031 -17.5 -5.414 1 98.75 106 HIS A C 1
ATOM 803 O O . HIS A 1 106 ? -7.699 -18.609 -5.008 1 98.75 106 HIS A O 1
ATOM 809 N N . ILE A 1 107 ? -7.734 -16.406 -4.766 1 98.88 107 ILE A N 1
ATOM 810 C CA . ILE A 1 107 ? -7.176 -16.438 -3.42 1 98.88 107 ILE A CA 1
ATOM 811 C C . ILE A 1 107 ? -8.289 -16.234 -2.395 1 98.88 107 ILE A C 1
ATOM 813 O O . ILE A 1 107 ? -8.883 -15.156 -2.32 1 98.88 107 ILE A O 1
ATOM 817 N N . HIS A 1 108 ? -8.602 -17.25 -1.65 1 98.81 108 HIS A N 1
ATOM 818 C CA . HIS A 1 108 ? -9.539 -17.125 -0.541 1 98.81 108 HIS A CA 1
ATOM 819 C C . HIS A 1 108 ? -8.875 -16.5 0.679 1 98.81 108 HIS A C 1
ATOM 821 O O . HIS A 1 108 ? -7.809 -16.938 1.105 1 98.81 108 HIS A O 1
ATOM 827 N N . VAL A 1 109 ? -9.555 -15.516 1.228 1 98.62 109 VAL A N 1
ATOM 828 C CA . VAL A 1 109 ? -8.891 -14.75 2.279 1 98.62 109 VAL A CA 1
ATOM 829 C C . VAL A 1 109 ? -9.875 -14.461 3.408 1 98.62 109 VAL A C 1
ATOM 831 O O . VAL A 1 109 ? -11.094 -14.57 3.225 1 98.62 109 VAL A O 1
ATOM 834 N N . LYS A 1 110 ? -9.312 -14.141 4.535 1 97.81 110 LYS A N 1
ATOM 835 C CA . LYS A 1 110 ? -10.023 -13.641 5.707 1 97.81 110 LYS A CA 1
ATOM 836 C C . LYS A 1 110 ? -9.562 -12.242 6.082 1 97.81 110 LYS A C 1
ATOM 838 O O . LYS A 1 110 ? -8.406 -11.875 5.848 1 97.81 110 LYS A O 1
ATOM 843 N N . GLY A 1 111 ? -10.516 -11.531 6.664 1 96.88 111 GLY A N 1
ATOM 844 C CA . GLY A 1 111 ? -10.195 -10.18 7.113 1 96.88 111 GLY A CA 1
ATOM 845 C C . GLY A 1 111 ? -10.609 -9.109 6.121 1 96.88 111 GLY A C 1
ATOM 846 O O . GLY A 1 111 ? -10.109 -7.984 6.172 1 96.88 111 GLY A O 1
ATOM 847 N N . VAL A 1 112 ? -11.508 -9.375 5.227 1 97.25 112 VAL A N 1
ATOM 848 C CA . VAL A 1 112 ? -11.883 -8.492 4.129 1 97.25 112 VAL A CA 1
ATOM 849 C C . VAL A 1 112 ? -12.641 -7.281 4.672 1 97.25 112 VAL A C 1
ATOM 851 O O . VAL A 1 112 ? -13.516 -7.426 5.535 1 97.25 112 VAL A O 1
ATOM 854 N N . ASP A 1 113 ? -12.258 -6.137 4.172 1 96.12 113 ASP A N 1
ATOM 855 C CA . ASP A 1 113 ? -12.93 -4.895 4.547 1 96.12 113 ASP A CA 1
ATOM 856 C C . ASP A 1 113 ? -13.258 -4.059 3.312 1 96.12 113 ASP A C 1
ATOM 858 O O . ASP A 1 113 ? -13.383 -2.834 3.402 1 96.12 113 ASP A O 1
ATOM 862 N N . MET A 1 114 ? -13.336 -4.645 2.182 1 95.19 114 MET A N 1
ATOM 863 C CA . MET A 1 114 ? -13.594 -3.959 0.918 1 95.19 114 MET A CA 1
ATOM 864 C C . MET A 1 114 ? -14.984 -4.285 0.395 1 95.19 114 MET A C 1
ATOM 866 O O . MET A 1 114 ? -15.547 -5.332 0.724 1 95.19 114 MET A O 1
ATOM 870 N N . LEU A 1 115 ? -15.531 -3.418 -0.497 1 95.19 115 LEU A N 1
ATOM 871 C CA . LEU A 1 115 ? -16.781 -3.66 -1.196 1 95.19 115 LEU A CA 1
ATOM 872 C C . LEU A 1 115 ? -16.609 -4.734 -2.266 1 95.19 115 LEU A C 1
ATOM 874 O O . LEU A 1 115 ? -15.531 -4.891 -2.826 1 95.19 115 LEU A O 1
ATOM 878 N N . ASP A 1 116 ? -17.703 -5.453 -2.51 1 96.19 116 ASP A N 1
ATOM 879 C CA . ASP A 1 116 ? -17.719 -6.363 -3.652 1 96.19 116 ASP A CA 1
ATOM 880 C C . ASP A 1 116 ? -17.359 -5.625 -4.941 1 96.19 116 ASP A C 1
ATOM 882 O O . ASP A 1 116 ? -17.828 -4.504 -5.168 1 96.19 116 ASP A O 1
ATOM 886 N N . GLY A 1 117 ? -16.516 -6.297 -5.738 1 96.81 117 GLY A N 1
ATOM 887 C CA . GLY A 1 117 ? -16.156 -5.703 -7.02 1 96.81 117 GLY A CA 1
ATOM 888 C C . GLY A 1 117 ? -14.977 -4.75 -6.926 1 96.81 117 GLY A C 1
ATOM 889 O O . GLY A 1 117 ? -14.523 -4.211 -7.938 1 96.81 117 GLY A O 1
ATOM 890 N N . THR A 1 118 ? -14.43 -4.516 -5.73 1 97.19 118 THR A N 1
ATOM 891 C CA . THR A 1 118 ? -13.32 -3.588 -5.551 1 97.19 118 THR A CA 1
ATOM 892 C C . THR A 1 118 ? -12.125 -4 -6.414 1 97.19 118 THR A C 1
ATOM 894 O O . THR A 1 118 ? -11.68 -5.148 -6.352 1 97.19 118 THR A O 1
ATOM 897 N N . PRO A 1 119 ? -11.602 -3.072 -7.281 1 98.5 119 PRO A N 1
ATOM 898 C CA . PRO A 1 119 ? -10.445 -3.391 -8.117 1 98.5 119 PRO A CA 1
ATOM 899 C C . PRO A 1 119 ? -9.156 -3.562 -7.309 1 98.5 119 PRO A C 1
ATOM 901 O O . PRO A 1 119 ? -8.852 -2.73 -6.449 1 98.5 119 PRO A O 1
ATOM 904 N N . ILE A 1 120 ? -8.414 -4.609 -7.574 1 98.88 120 ILE A N 1
ATOM 905 C CA . ILE A 1 120 ? -7.137 -4.891 -6.922 1 98.88 120 ILE A CA 1
ATOM 906 C C . ILE A 1 120 ? -5.988 -4.359 -7.781 1 98.88 120 ILE A C 1
ATOM 908 O O . ILE A 1 120 ? -5.934 -4.625 -8.984 1 98.88 120 ILE A O 1
ATOM 912 N N . LEU A 1 121 ? -5.105 -3.639 -7.176 1 98.81 121 LEU A N 1
ATOM 913 C CA . LEU A 1 121 ? -4.004 -3.035 -7.918 1 98.81 121 LEU A CA 1
ATOM 914 C C . LEU A 1 121 ? -2.727 -3.855 -7.754 1 98.81 121 LEU A C 1
ATOM 916 O O . LEU A 1 121 ? -1.913 -3.934 -8.68 1 98.81 121 LEU A O 1
ATOM 920 N N . ASP A 1 122 ? -2.51 -4.414 -6.586 1 98.88 122 ASP A N 1
ATOM 921 C CA . ASP A 1 122 ? -1.299 -5.184 -6.316 1 98.88 122 ASP A CA 1
ATOM 922 C C . ASP A 1 122 ? -1.474 -6.07 -5.086 1 98.88 122 ASP A C 1
ATOM 924 O O . ASP A 1 122 ? -2.373 -5.84 -4.273 1 98.88 122 ASP A O 1
ATOM 928 N N . ILE A 1 123 ? -0.677 -7.051 -4.957 1 98.88 123 ILE A N 1
ATOM 929 C CA . ILE A 1 123 ? -0.545 -7.922 -3.795 1 98.88 123 ILE A CA 1
ATOM 930 C C . ILE A 1 123 ? 0.925 -8.031 -3.396 1 98.88 123 ILE A C 1
ATOM 932 O O . ILE A 1 123 ? 1.798 -8.188 -4.254 1 98.88 123 ILE A O 1
ATOM 936 N N . LYS A 1 124 ? 1.222 -7.895 -2.15 1 98.44 124 LYS A N 1
ATOM 937 C CA . LYS A 1 124 ? 2.574 -8.008 -1.61 1 98.44 124 LYS A CA 1
ATOM 938 C C . LYS A 1 124 ? 2.604 -8.914 -0.383 1 98.44 124 LYS A C 1
ATOM 940 O O . LYS A 1 124 ? 1.602 -9.047 0.322 1 98.44 124 LYS A O 1
ATOM 945 N N . PRO A 1 125 ? 3.734 -9.555 -0.212 1 97.44 125 PRO A N 1
ATOM 946 C CA . PRO A 1 125 ? 3.834 -10.242 1.076 1 97.44 125 PRO A CA 1
ATOM 947 C C . PRO A 1 125 ? 3.764 -9.281 2.264 1 97.44 125 PRO A C 1
ATOM 949 O O . PRO A 1 125 ? 4.266 -8.164 2.188 1 97.44 125 PRO A O 1
ATOM 952 N N . HIS A 1 126 ? 3.088 -9.648 3.309 1 97.06 126 HIS A N 1
ATOM 953 C CA . HIS A 1 126 ? 3.086 -8.867 4.539 1 97.06 126 HIS A CA 1
ATOM 954 C C . HIS A 1 126 ? 4.402 -9.031 5.297 1 97.06 126 HIS A C 1
ATOM 956 O O . HIS A 1 126 ? 4.73 -10.125 5.758 1 97.06 126 HIS A O 1
ATOM 962 N N . ILE A 1 127 ? 5.152 -7.961 5.371 1 92.56 127 ILE A N 1
ATOM 963 C CA . ILE A 1 127 ? 6.438 -7.969 6.062 1 92.56 127 ILE A CA 1
ATOM 964 C C . ILE A 1 127 ? 6.293 -7.305 7.43 1 92.56 127 ILE A C 1
ATOM 966 O O . ILE A 1 127 ? 5.816 -6.1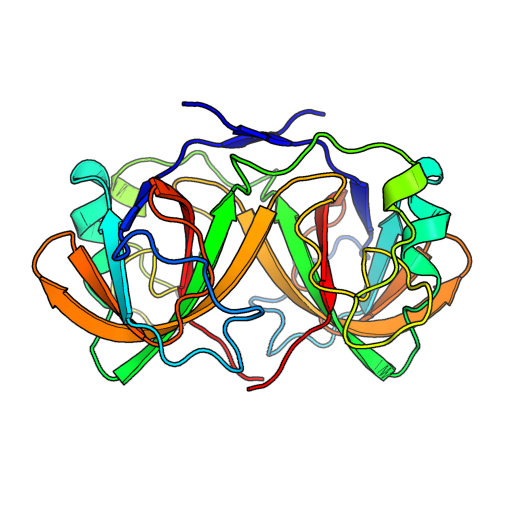72 7.527 1 92.56 127 ILE A O 1
ATOM 970 N N . THR A 1 128 ? 6.551 -8.094 8.492 1 84.94 128 THR A N 1
ATOM 971 C CA . THR A 1 128 ? 6.492 -7.551 9.844 1 84.94 128 THR A CA 1
ATOM 972 C C . THR A 1 128 ? 7.895 -7.23 10.359 1 84.94 128 THR A C 1
ATOM 974 O O . THR A 1 128 ? 8.852 -7.945 10.047 1 84.94 128 THR A O 1
ATOM 977 N N . GLY A 1 129 ? 8.445 -6.016 10.391 1 63.16 129 GLY A N 1
ATOM 978 C CA . GLY A 1 129 ? 9.75 -5.629 10.898 1 63.16 129 GLY A CA 1
ATOM 979 C C . GLY A 1 129 ? 10.203 -6.48 12.07 1 63.16 129 GLY A C 1
ATOM 980 O O . GLY A 1 129 ? 9.398 -7.164 12.703 1 63.16 129 GLY A O 1
ATOM 981 N N . MET B 1 1 ? -10.656 -1.289 -16.828 1 84.88 1 MET B N 1
ATOM 982 C CA . MET B 1 1 ? -10.781 0.1 -16.391 1 84.88 1 MET B CA 1
ATOM 983 C C . MET B 1 1 ? -9.453 0.616 -15.844 1 84.88 1 MET B C 1
ATOM 985 O O . MET B 1 1 ? -8.781 -0.081 -15.078 1 84.88 1 MET B O 1
ATOM 989 N N . ALA B 1 2 ? -8.883 1.791 -16.344 1 95.25 2 ALA B N 1
ATOM 990 C CA . ALA B 1 2 ? -7.621 2.395 -15.922 1 95.25 2 ALA B CA 1
ATOM 991 C C . ALA B 1 2 ? -7.816 3.318 -14.727 1 95.25 2 ALA B C 1
ATOM 993 O O . ALA B 1 2 ? -8.844 3.99 -14.617 1 95.25 2 ALA B O 1
ATOM 994 N N . VAL B 1 3 ? -6.914 3.26 -13.719 1 96.31 3 VAL B N 1
ATOM 995 C CA . VAL B 1 3 ? -6.891 4.137 -12.555 1 96.31 3 VAL B CA 1
ATOM 996 C C . VAL B 1 3 ? -5.762 5.152 -12.695 1 96.31 3 VAL B C 1
ATOM 998 O O . VAL B 1 3 ? -4.609 4.785 -12.914 1 96.31 3 VAL B O 1
ATOM 1001 N N . THR B 1 4 ? -6.086 6.43 -12.602 1 96.81 4 THR B N 1
ATOM 1002 C CA . THR B 1 4 ? -5.082 7.48 -12.695 1 96.81 4 THR B CA 1
ATOM 1003 C C . THR B 1 4 ? -4.844 8.125 -11.328 1 96.81 4 THR B C 1
ATOM 1005 O O . THR B 1 4 ? -5.797 8.453 -10.617 1 96.81 4 THR B O 1
ATOM 1008 N N . MET B 1 5 ? -3.6 8.297 -10.969 1 97.38 5 MET B N 1
ATOM 1009 C CA . MET B 1 5 ? -3.199 8.914 -9.703 1 97.38 5 MET B CA 1
ATOM 1010 C C . MET B 1 5 ? -2.186 10.031 -9.945 1 97.38 5 MET B C 1
ATOM 1012 O O . MET B 1 5 ? -1.494 10.039 -10.961 1 97.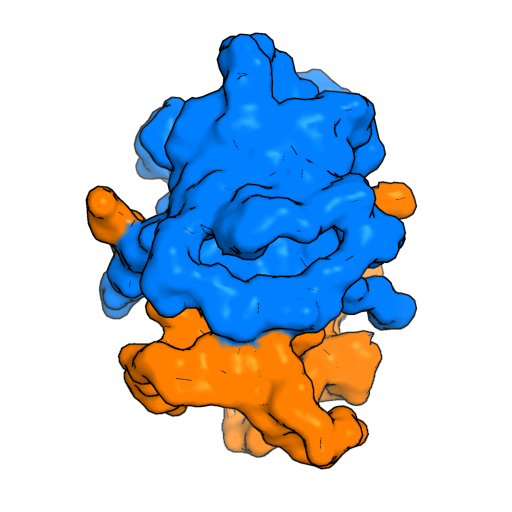38 5 MET B O 1
ATOM 1016 N N . HIS B 1 6 ? -2.148 10.914 -9.023 1 97.94 6 HIS B N 1
ATOM 1017 C CA . HIS B 1 6 ? -1.197 12.016 -9.055 1 97.94 6 HIS B CA 1
ATOM 1018 C C . HIS B 1 6 ? -0.377 12.078 -7.773 1 97.94 6 HIS B C 1
ATOM 1020 O O . HIS B 1 6 ? -0.937 12.133 -6.676 1 97.94 6 HIS B O 1
ATOM 1026 N N . PRO B 1 7 ? 0.948 12.086 -7.949 1 98.62 7 PRO B N 1
ATOM 1027 C CA . PRO B 1 7 ? 1.786 12.109 -6.746 1 98.62 7 PRO B CA 1
ATOM 1028 C C . PRO B 1 7 ? 1.467 13.289 -5.828 1 98.62 7 PRO B C 1
ATOM 1030 O O . PRO B 1 7 ? 1.192 14.391 -6.309 1 98.62 7 PRO B O 1
ATOM 1033 N N . ILE B 1 8 ? 1.557 13.031 -4.547 1 98.81 8 ILE B N 1
ATOM 1034 C CA . ILE B 1 8 ? 1.284 14.07 -3.564 1 98.81 8 ILE B CA 1
ATOM 1035 C C . ILE B 1 8 ? 2.596 14.711 -3.111 1 98.81 8 ILE B C 1
ATOM 1037 O O . ILE B 1 8 ? 2.592 15.664 -2.332 1 98.81 8 ILE B O 1
ATOM 1041 N N . GLY B 1 9 ? 3.703 14.18 -3.523 1 98.75 9 GLY B N 1
ATOM 1042 C CA . GLY B 1 9 ? 5.047 14.609 -3.16 1 98.75 9 GLY B CA 1
ATOM 1043 C C . GLY B 1 9 ? 6.129 13.695 -3.699 1 98.75 9 GLY B C 1
ATOM 1044 O O . GLY B 1 9 ? 5.883 12.898 -4.609 1 98.75 9 GLY B O 1
ATOM 1045 N N . THR B 1 10 ? 7.352 13.898 -3.121 1 98.5 10 THR B N 1
ATOM 1046 C CA . THR B 1 10 ? 8.484 13.086 -3.557 1 98.5 10 THR B CA 1
ATOM 1047 C C . THR B 1 10 ? 9.398 12.758 -2.379 1 98.5 10 THR B C 1
ATOM 1049 O O . THR B 1 10 ? 9.406 13.469 -1.376 1 98.5 10 THR B O 1
ATOM 1052 N N . VAL B 1 11 ? 10.039 11.641 -2.541 1 98.25 11 VAL B N 1
ATOM 1053 C CA . VAL B 1 11 ? 11.055 11.258 -1.566 1 98.25 11 VAL B CA 1
ATOM 1054 C C . VAL B 1 11 ? 12.367 11.977 -1.882 1 98.25 11 VAL B C 1
ATOM 1056 O O . VAL B 1 11 ? 12.766 12.078 -3.045 1 98.25 11 VAL B O 1
ATOM 1059 N N . ARG B 1 12 ? 12.984 12.516 -0.88 1 98.06 12 ARG B N 1
ATOM 1060 C CA . ARG B 1 12 ? 14.32 13.094 -0.996 1 98.0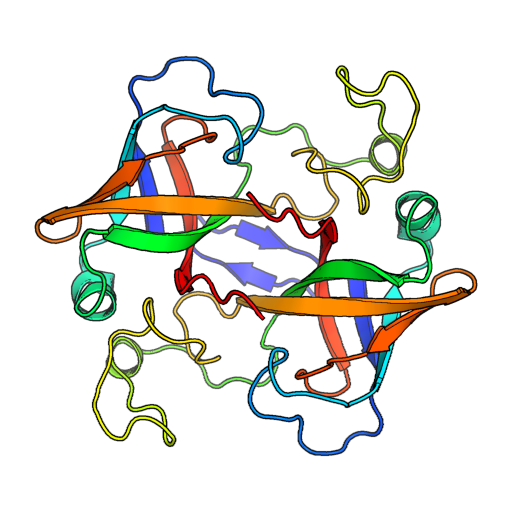6 12 ARG B CA 1
ATOM 1061 C C . ARG B 1 12 ? 15.344 12.289 -0.2 1 98.06 12 ARG B C 1
ATOM 1063 O O . ARG B 1 12 ? 15.148 12.031 0.99 1 98.06 12 ARG B O 1
ATOM 1070 N N . THR B 1 13 ? 16.297 11.82 -0.829 1 95.44 13 THR B N 1
ATOM 1071 C CA . THR B 1 13 ? 17.422 11.102 -0.222 1 95.44 13 THR B CA 1
ATOM 1072 C C . THR B 1 13 ? 18.75 11.633 -0.751 1 95.44 13 THR B C 1
ATOM 1074 O O . THR B 1 13 ? 18.781 12.523 -1.6 1 95.44 13 THR B O 1
ATOM 1077 N N . ASP B 1 14 ? 19.875 11.148 -0.186 1 89 14 ASP B N 1
ATOM 1078 C CA . ASP B 1 14 ? 21.203 11.633 -0.551 1 89 14 ASP B CA 1
ATOM 1079 C C . ASP B 1 14 ? 21.625 11.086 -1.913 1 89 14 ASP B C 1
ATOM 1081 O O . ASP B 1 14 ? 22.688 11.453 -2.43 1 89 14 ASP B O 1
ATOM 1085 N N . GLY B 1 15 ? 20.875 10.453 -2.602 1 80.06 15 GLY B N 1
ATOM 1086 C CA . GLY B 1 15 ? 21.125 9.977 -3.951 1 80.06 15 GLY B CA 1
ATOM 1087 C C . GLY B 1 15 ? 21.875 8.656 -3.984 1 80.06 15 GLY B C 1
ATOM 1088 O O . GLY B 1 15 ? 22.125 8.102 -5.059 1 80.06 15 GLY B O 1
ATOM 1089 N N . ALA B 1 16 ? 22.297 8.102 -2.809 1 81.12 16 ALA B N 1
ATOM 1090 C CA . ALA B 1 16 ? 22.922 6.785 -2.762 1 81.12 16 ALA B CA 1
ATOM 1091 C C . ALA B 1 16 ? 21.938 5.688 -3.133 1 81.12 16 ALA B C 1
ATOM 1093 O O . ALA B 1 16 ? 20.719 5.891 -3.068 1 81.12 16 ALA B O 1
ATOM 1094 N N . ALA B 1 17 ? 22.5 4.59 -3.742 1 86.12 17 ALA B N 1
ATOM 1095 C CA . ALA B 1 17 ? 21.656 3.428 -3.99 1 86.12 17 ALA B CA 1
ATOM 1096 C C . ALA B 1 17 ? 20.922 3.002 -2.723 1 86.12 17 ALA B C 1
ATOM 1098 O O . ALA B 1 17 ? 21.531 2.861 -1.66 1 86.12 17 ALA B O 1
ATOM 1099 N N . PRO B 1 18 ? 19.625 2.928 -2.891 1 84.94 18 PRO B N 1
ATOM 1100 C CA . PRO B 1 18 ? 18.891 2.578 -1.673 1 84.94 18 PRO B CA 1
ATOM 1101 C C . PRO B 1 18 ? 19.141 1.143 -1.222 1 84.94 18 PRO B C 1
ATOM 1103 O O . PRO B 1 18 ? 19.5 0.291 -2.037 1 84.94 18 PRO B O 1
ATOM 1106 N N . PRO B 1 19 ? 18.938 0.988 0.1 1 87.12 19 PRO B N 1
ATOM 1107 C CA . PRO B 1 19 ? 18.953 -0.39 0.596 1 87.12 19 PRO B CA 1
ATOM 1108 C C . PRO B 1 19 ? 17.891 -1.269 -0.05 1 87.12 19 PRO B C 1
ATOM 1110 O O . PRO B 1 19 ? 16.984 -0.757 -0.708 1 87.12 19 PRO B O 1
ATOM 1113 N N . ARG B 1 20 ? 18 -2.559 0.172 1 85.69 20 ARG B N 1
ATOM 1114 C CA . ARG B 1 20 ? 17.156 -3.539 -0.488 1 85.69 20 ARG B CA 1
ATOM 1115 C C . ARG B 1 20 ? 15.695 -3.379 -0.055 1 85.69 20 ARG B C 1
ATOM 1117 O O . ARG B 1 20 ? 14.781 -3.629 -0.839 1 85.69 20 ARG B O 1
ATOM 1124 N N . HIS B 1 21 ? 15.469 -3.131 1.185 1 92.62 21 HIS B N 1
ATOM 1125 C CA . HIS B 1 21 ? 14.125 -3.105 1.754 1 92.62 21 HIS B CA 1
ATOM 1126 C C . HIS B 1 21 ? 14.062 -2.203 2.98 1 92.62 21 HIS B C 1
ATOM 1128 O O . HIS B 1 21 ? 15.039 -2.098 3.73 1 92.62 21 HIS B O 1
ATOM 1134 N N . TRP B 1 22 ? 12.906 -1.668 3.207 1 94.62 22 TRP B N 1
ATOM 1135 C CA . TRP B 1 22 ? 12.742 -0.753 4.332 1 94.62 22 TRP B CA 1
ATOM 1136 C C . TRP B 1 22 ? 13.008 -1.464 5.656 1 94.62 22 TRP B C 1
ATOM 1138 O O . TRP B 1 22 ? 13.492 -0.853 6.609 1 94.62 22 TRP B O 1
ATOM 1148 N N . SER B 1 23 ? 12.695 -2.766 5.766 1 93.88 23 SER B N 1
ATOM 1149 C CA . SER B 1 23 ? 12.75 -3.516 7.016 1 93.88 23 SER B CA 1
ATOM 1150 C C . SER B 1 23 ? 14.188 -3.695 7.488 1 93.88 23 SER B C 1
ATOM 1152 O O . SER B 1 23 ? 14.43 -4.043 8.641 1 93.88 23 SER B O 1
ATOM 1154 N N . VAL B 1 24 ? 15.172 -3.436 6.66 1 92.25 24 VAL B N 1
ATOM 1155 C CA . VAL B 1 24 ? 16.578 -3.6 7.043 1 92.25 24 VAL B CA 1
ATOM 1156 C C . VAL B 1 24 ? 17.328 -2.289 6.824 1 92.25 24 VAL B C 1
ATOM 1158 O O . VAL B 1 24 ? 18.547 -2.248 6.926 1 92.25 24 VAL B O 1
ATOM 1161 N N . SER B 1 25 ? 16.625 -1.275 6.48 1 93.88 25 SER B N 1
ATOM 1162 C CA . SER B 1 25 ? 17.234 0.002 6.145 1 93.88 25 SER B CA 1
ATOM 1163 C C . SER B 1 25 ? 17.438 0.864 7.387 1 93.88 25 SER B C 1
ATOM 1165 O O . SER B 1 25 ? 16.562 0.94 8.242 1 93.88 25 SER B O 1
ATOM 1167 N N . GLU B 1 26 ? 18.562 1.521 7.395 1 94.12 26 GLU B N 1
ATOM 1168 C CA . GLU B 1 26 ? 18.828 2.52 8.422 1 94.12 26 GLU B CA 1
ATOM 1169 C C . GLU B 1 26 ? 18.953 3.914 7.82 1 94.12 26 GLU B C 1
ATOM 1171 O O . GLU B 1 26 ? 19.312 4.867 8.516 1 94.12 26 GLU B O 1
ATOM 1176 N N . GLU B 1 27 ? 18.625 3.969 6.586 1 96.25 27 GLU B N 1
ATOM 1177 C CA . GLU B 1 27 ? 18.797 5.234 5.879 1 96.25 27 GLU B CA 1
ATOM 1178 C C . GLU B 1 27 ? 17.703 6.227 6.242 1 96.25 27 GLU B C 1
ATOM 1180 O O . GLU B 1 27 ? 16.562 5.828 6.484 1 96.25 27 GLU B O 1
ATOM 1185 N N . THR B 1 28 ? 18.141 7.457 6.277 1 97.25 28 THR B N 1
ATOM 1186 C CA . THR B 1 28 ? 17.172 8.523 6.535 1 97.25 28 THR B CA 1
ATOM 1187 C C . THR B 1 28 ? 16.859 9.281 5.25 1 97.25 28 THR B C 1
ATOM 1189 O O . THR B 1 28 ? 17.594 9.195 4.27 1 97.25 28 THR B O 1
ATOM 1192 N N . GLY B 1 29 ? 15.727 9.914 5.207 1 97.88 29 GLY B N 1
ATOM 1193 C CA . GLY B 1 29 ? 15.273 10.75 4.105 1 97.88 29 GLY B CA 1
ATOM 1194 C C . GLY B 1 29 ? 14.141 11.68 4.48 1 97.88 29 GLY B C 1
ATOM 1195 O O . GLY B 1 29 ? 13.812 11.828 5.66 1 97.88 29 GLY B O 1
ATOM 1196 N N . ILE B 1 30 ? 13.711 12.398 3.477 1 98.75 30 ILE B N 1
ATOM 1197 C CA . ILE B 1 30 ? 12.617 13.344 3.672 1 98.75 30 ILE B CA 1
ATOM 1198 C C . ILE B 1 30 ? 11.484 13.039 2.688 1 98.75 30 ILE B C 1
ATOM 1200 O O . ILE B 1 30 ? 11.727 12.859 1.493 1 98.75 30 ILE B O 1
ATOM 1204 N N . LEU B 1 31 ? 10.305 12.852 3.203 1 98.88 31 LEU B N 1
ATOM 1205 C CA . LEU B 1 31 ? 9.125 12.945 2.352 1 98.88 31 LEU B CA 1
ATOM 1206 C C . LEU B 1 31 ? 8.727 14.406 2.133 1 98.88 31 LEU B C 1
ATOM 1208 O O . LEU B 1 31 ? 8.273 15.078 3.062 1 98.88 31 LEU B O 1
ATOM 1212 N N . ASP B 1 32 ? 8.969 14.883 0.936 1 98.88 32 ASP B N 1
ATOM 1213 C CA . ASP B 1 32 ? 8.633 16.25 0.556 1 98.88 32 ASP B CA 1
ATOM 1214 C C . ASP B 1 32 ? 7.223 16.328 -0.029 1 98.88 32 ASP B C 1
ATOM 1216 O O . ASP B 1 32 ? 7.027 16.094 -1.222 1 98.88 32 ASP B O 1
ATOM 1220 N N . ILE B 1 33 ? 6.25 16.75 0.796 1 98.88 33 ILE B N 1
ATOM 1221 C CA . ILE B 1 33 ? 4.844 16.734 0.414 1 98.88 33 ILE B CA 1
ATOM 1222 C C . ILE B 1 33 ? 4.449 18.094 -0.162 1 98.88 33 ILE B C 1
ATOM 1224 O O . ILE B 1 33 ? 4.883 19.125 0.334 1 98.88 33 ILE B O 1
ATOM 1228 N N . ALA B 1 34 ? 3.678 18.094 -1.242 1 98.69 34 ALA B N 1
ATOM 1229 C CA . ALA B 1 34 ? 3.217 19.344 -1.859 1 98.69 34 ALA B CA 1
ATOM 1230 C C . ALA B 1 34 ? 2.42 20.188 -0.867 1 98.69 34 ALA B C 1
ATOM 1232 O O . ALA B 1 34 ? 1.632 19.641 -0.083 1 98.69 34 ALA B O 1
ATOM 1233 N N . PRO B 1 35 ? 2.5 21.469 -0.93 1 98.38 35 PRO B N 1
ATOM 1234 C CA . PRO B 1 35 ? 1.865 22.375 0.041 1 98.38 35 PRO B CA 1
ATOM 1235 C C . PRO B 1 35 ? 0.348 22.203 0.096 1 98.38 35 PRO B C 1
ATOM 1237 O O . PRO B 1 35 ? -0.259 22.391 1.154 1 98.38 35 PRO B O 1
ATOM 1240 N N . GLU B 1 36 ? -0.286 21.906 -0.962 1 98.19 36 GLU B N 1
ATOM 1241 C CA . GLU B 1 36 ? -1.74 21.781 -1.001 1 98.19 36 GLU B CA 1
ATOM 1242 C C . GLU B 1 36 ? -2.227 20.641 -0.112 1 98.19 36 GLU B C 1
ATOM 1244 O O . GLU B 1 36 ? -3.41 20.578 0.224 1 98.19 36 GLU B O 1
ATOM 1249 N N . PHE B 1 37 ? -1.307 19.75 0.327 1 98.62 37 PHE B N 1
ATOM 1250 C CA . PHE B 1 37 ? -1.704 18.625 1.151 1 98.62 37 PHE B CA 1
ATOM 1251 C C . PHE B 1 37 ? -1.247 18.812 2.592 1 98.62 37 PHE B C 1
ATOM 1253 O O . PHE B 1 37 ? -1.366 17.906 3.412 1 98.62 37 PHE B O 1
ATOM 1260 N N . ALA B 1 38 ? -0.689 19.938 2.965 1 98.38 38 ALA B N 1
ATOM 1261 C CA . ALA B 1 38 ? -0.089 20.219 4.266 1 98.38 38 ALA B CA 1
ATOM 1262 C C . ALA B 1 38 ? -1.066 19.938 5.398 1 98.38 38 ALA B C 1
ATOM 1264 O O . ALA B 1 38 ? -0.689 19.344 6.414 1 98.38 38 ALA B O 1
ATOM 1265 N N . ARG B 1 39 ? -2.32 20.281 5.242 1 98.06 39 ARG B N 1
ATOM 1266 C CA . ARG B 1 39 ? -3.326 20.109 6.289 1 98.06 39 ARG B CA 1
ATOM 1267 C C . ARG B 1 39 ? -3.521 18.625 6.621 1 98.06 39 ARG B C 1
ATOM 1269 O O . ARG B 1 39 ? -3.875 18.281 7.754 1 98.06 39 ARG B O 1
ATOM 1276 N N . GLY B 1 40 ? -3.283 17.766 5.68 1 98.56 40 GLY B N 1
ATOM 1277 C CA . GLY B 1 40 ? -3.473 16.328 5.875 1 98.56 40 GLY B CA 1
ATOM 1278 C C . GLY B 1 40 ? -2.402 15.703 6.746 1 98.56 40 GLY B C 1
ATOM 1279 O O . GLY B 1 40 ? -2.561 14.57 7.211 1 98.56 40 GLY B O 1
ATOM 1280 N N . LEU B 1 41 ? -1.375 16.453 7.051 1 98.5 41 LEU B N 1
ATOM 1281 C CA . LEU B 1 41 ? -0.226 15.938 7.781 1 98.5 41 LEU B CA 1
ATOM 1282 C C . LEU B 1 41 ? -0.361 16.219 9.273 1 98.5 41 LEU B C 1
ATOM 1284 O O . LEU B 1 41 ? 0.451 15.742 10.078 1 98.5 41 LEU B O 1
ATOM 1288 N N . ARG B 1 42 ? -1.266 16.906 9.695 1 96.19 42 ARG B N 1
ATOM 1289 C CA . ARG B 1 42 ? -1.332 17.609 10.969 1 96.19 42 ARG B CA 1
ATOM 1290 C C . ARG B 1 42 ? -1.201 16.656 12.141 1 96.19 42 ARG B C 1
ATOM 1292 O O . ARG B 1 42 ? -0.785 17.047 13.234 1 96.19 42 ARG B O 1
ATOM 1299 N N . ASP B 1 43 ? -1.474 15.328 12.016 1 97.56 43 ASP B N 1
ATOM 1300 C CA . ASP B 1 43 ? -1.475 14.438 13.172 1 97.56 43 ASP B CA 1
ATOM 1301 C C . ASP B 1 43 ? -0.34 13.422 13.078 1 97.56 43 ASP B C 1
ATOM 1303 O O . ASP B 1 43 ? -0.263 12.492 13.891 1 97.56 43 ASP B O 1
ATOM 1307 N N . ILE B 1 44 ? 0.511 13.586 12.148 1 98.31 44 ILE B N 1
ATOM 1308 C CA . ILE B 1 44 ? 1.707 12.758 12.078 1 98.31 44 ILE B CA 1
ATOM 1309 C C . ILE B 1 44 ? 2.73 13.234 13.102 1 98.31 44 ILE B C 1
ATOM 1311 O O . ILE B 1 44 ? 3.039 14.43 13.172 1 98.31 44 ILE B O 1
ATOM 1315 N N . GLN B 1 45 ? 3.264 12.289 13.828 1 97.44 45 GLN B N 1
ATOM 1316 C CA . GLN B 1 45 ? 4.113 12.664 14.953 1 97.44 45 GLN B CA 1
ATOM 1317 C C . GLN B 1 45 ? 5.426 11.891 14.938 1 97.44 45 GLN B C 1
ATOM 1319 O O . GLN B 1 45 ? 5.48 10.758 14.438 1 97.44 45 GLN B O 1
ATOM 1324 N N . PRO B 1 46 ? 6.453 12.531 15.586 1 98.12 46 PRO B N 1
ATOM 1325 C CA . PRO B 1 46 ? 7.711 11.797 15.734 1 98.12 46 PRO B CA 1
ATOM 1326 C C . PRO B 1 46 ? 7.543 10.484 16.516 1 98.12 46 PRO B C 1
ATOM 1328 O O . PRO B 1 46 ? 6.773 10.43 17.469 1 98.12 46 PRO B O 1
ATOM 1331 N N . GLY B 1 47 ? 8.219 9.477 16.109 1 97.81 47 GLY B N 1
ATOM 1332 C CA . GLY B 1 47 ? 8.219 8.203 16.812 1 97.81 47 GLY B CA 1
ATOM 1333 C C . GLY B 1 47 ? 7.246 7.195 16.219 1 97.81 47 GLY B C 1
ATOM 1334 O O . GLY B 1 47 ? 7.387 5.988 16.438 1 97.81 47 GLY B O 1
ATOM 1335 N N . GLN B 1 48 ? 6.281 7.637 15.52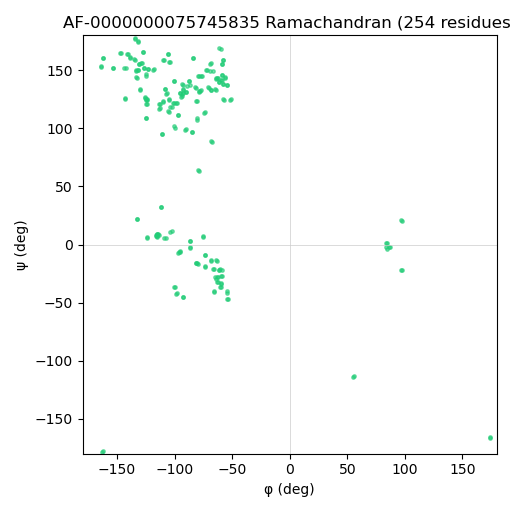3 1 97.06 48 GLN B N 1
ATOM 1336 C CA . GLN B 1 48 ? 5.316 6.695 14.969 1 97.06 48 GLN B CA 1
ATOM 1337 C C . GLN B 1 48 ? 5.816 6.113 13.648 1 97.06 48 GLN B C 1
ATOM 1339 O O . GLN B 1 48 ? 6.727 6.664 13.023 1 97.06 48 GLN B O 1
ATOM 1344 N N . HIS B 1 49 ? 5.23 4.98 13.273 1 97.94 49 HIS B N 1
ATOM 1345 C CA . HIS B 1 49 ? 5.488 4.391 11.961 1 97.94 49 HIS B CA 1
ATOM 1346 C C . HIS B 1 49 ? 4.355 4.699 10.992 1 97.94 49 HIS B C 1
ATOM 1348 O O . HIS B 1 49 ? 3.182 4.699 11.375 1 97.94 49 HIS B O 1
ATOM 1354 N N . ILE B 1 50 ? 4.742 4.977 9.766 1 98.56 50 ILE B N 1
ATOM 1355 C CA . ILE B 1 50 ? 3.775 5.238 8.711 1 98.56 50 ILE B CA 1
ATOM 1356 C C . ILE B 1 50 ? 4.051 4.324 7.52 1 98.56 50 ILE B C 1
ATOM 1358 O O . ILE B 1 50 ? 5.184 3.883 7.316 1 98.56 50 ILE B O 1
ATOM 1362 N N . VAL B 1 51 ? 2.994 4.027 6.781 1 98.56 51 VAL B N 1
ATOM 1363 C CA . VAL B 1 51 ? 3.105 3.342 5.496 1 98.56 51 VAL B CA 1
ATOM 1364 C C . VAL B 1 51 ? 3.152 4.371 4.367 1 98.56 51 VAL B C 1
ATOM 1366 O O . VAL B 1 51 ? 2.307 5.266 4.301 1 98.56 51 VAL B O 1
ATOM 1369 N N . VAL B 1 52 ? 4.141 4.281 3.521 1 98.88 52 VAL B N 1
ATOM 1370 C CA . VAL B 1 52 ? 4.266 5.152 2.359 1 98.88 52 VAL B CA 1
ATOM 1371 C C . VAL B 1 52 ? 4.082 4.34 1.079 1 98.88 52 VAL B C 1
ATOM 1373 O O . VAL B 1 52 ? 4.801 3.365 0.848 1 98.88 52 VAL B O 1
ATOM 1376 N N . LEU B 1 53 ? 3.062 4.664 0.337 1 98.88 53 LEU B N 1
ATOM 1377 C CA . LEU B 1 53 ? 2.855 4.113 -0.998 1 98.88 53 LEU B CA 1
ATOM 1378 C C . LEU B 1 53 ? 3.475 5.016 -2.061 1 98.88 53 LEU B C 1
ATOM 1380 O O . LEU B 1 53 ? 3.291 6.234 -2.029 1 98.88 53 LEU B O 1
ATOM 1384 N N . PHE B 1 54 ? 4.195 4.422 -2.959 1 98.69 54 PHE B N 1
ATOM 1385 C CA . PHE B 1 54 ? 4.945 5.23 -3.91 1 98.69 54 PHE B CA 1
ATOM 1386 C C . PHE B 1 54 ? 5.023 4.543 -5.266 1 98.69 54 PHE B C 1
ATOM 1388 O O . PHE B 1 54 ? 4.629 3.381 -5.402 1 98.69 54 PHE B O 1
ATOM 1395 N N . HIS B 1 55 ? 5.391 5.305 -6.25 1 98.12 55 HIS B N 1
ATOM 1396 C CA . HIS B 1 55 ? 5.457 4.836 -7.629 1 98.12 55 HIS B CA 1
ATOM 1397 C C . HIS B 1 55 ? 6.895 4.516 -8.031 1 98.12 55 HIS B C 1
ATOM 1399 O O . HIS B 1 55 ? 7.781 5.363 -7.91 1 98.12 55 HIS B O 1
ATOM 1405 N N . PHE B 1 56 ? 7.125 3.252 -8.453 1 96 56 PHE B N 1
ATOM 1406 C CA . PHE B 1 56 ? 8.422 2.92 -9.023 1 96 56 PHE B CA 1
ATOM 1407 C C . PHE B 1 56 ? 8.609 3.611 -10.367 1 96 56 PHE B C 1
ATOM 1409 O O . PHE B 1 56 ? 8.398 3.006 -11.422 1 96 56 PHE B O 1
ATOM 1416 N N . HIS B 1 57 ? 9.133 4.797 -10.328 1 91.94 57 HIS B N 1
ATOM 1417 C CA . HIS B 1 57 ? 9.172 5.641 -11.516 1 91.94 57 HIS B CA 1
ATOM 1418 C C . HIS B 1 57 ? 10.344 5.266 -12.414 1 91.94 57 HIS B C 1
ATOM 1420 O O . HIS B 1 57 ? 10.391 5.672 -13.578 1 91.94 57 HIS B O 1
ATOM 1426 N N . ASP B 1 58 ? 11.312 4.523 -11.914 1 87.81 58 ASP B N 1
ATOM 1427 C CA . ASP B 1 58 ? 12.516 4.211 -12.672 1 87.81 58 ASP B CA 1
ATOM 1428 C C . ASP B 1 58 ? 12.625 2.711 -12.938 1 87.81 58 ASP B C 1
ATOM 1430 O O . ASP B 1 58 ? 13.688 2.219 -13.328 1 87.81 58 ASP B O 1
ATOM 1434 N N . SER B 1 59 ? 11.641 1.933 -12.625 1 86.31 59 SER B N 1
ATOM 1435 C CA . SER B 1 59 ? 11.672 0.496 -12.875 1 86.31 59 SER B CA 1
ATOM 1436 C C . SER B 1 59 ? 11.367 0.187 -14.344 1 86.31 59 SER B C 1
ATOM 1438 O O . SER B 1 59 ? 10.57 0.88 -14.969 1 86.31 59 SER B O 1
ATOM 1440 N N . PRO B 1 60 ? 12.016 -0.812 -14.812 1 86.62 60 PRO B N 1
ATOM 1441 C CA . PRO B 1 60 ? 11.688 -1.218 -16.188 1 86.62 60 PRO B CA 1
ATOM 1442 C C . PRO B 1 60 ? 10.219 -1.59 -16.344 1 86.62 60 PRO B C 1
ATOM 1444 O O . PRO B 1 60 ? 9.547 -1.938 -15.367 1 86.62 60 PRO B O 1
ATOM 1447 N N . GLY B 1 61 ? 9.75 -1.479 -17.531 1 88.62 61 GLY B N 1
ATOM 1448 C CA . GLY B 1 61 ? 8.375 -1.85 -17.812 1 88.62 61 GLY B CA 1
ATOM 1449 C C . GLY B 1 61 ? 8.062 -3.291 -17.469 1 88.62 61 GLY B C 1
ATOM 1450 O O . GLY B 1 61 ? 8.969 -4.113 -17.328 1 88.62 61 GLY B O 1
ATOM 1451 N N . PHE B 1 62 ? 6.789 -3.578 -17.281 1 94 62 PHE B N 1
ATOM 1452 C CA . PHE B 1 62 ? 6.348 -4.91 -16.891 1 94 62 PHE B CA 1
ATOM 1453 C C . PHE B 1 62 ? 6.051 -5.766 -18.125 1 94 62 PHE B C 1
ATOM 1455 O O . PHE B 1 62 ? 5.41 -5.305 -19.062 1 94 62 PHE B O 1
ATOM 1462 N N . THR B 1 63 ? 6.609 -6.941 -18.094 1 95.12 63 THR B N 1
ATOM 1463 C CA . THR B 1 63 ? 6.25 -8.008 -19.016 1 95.12 63 THR B CA 1
ATOM 1464 C C . THR B 1 63 ? 5.898 -9.289 -18.266 1 95.12 63 THR B C 1
ATOM 1466 O O . THR B 1 63 ? 6.195 -9.406 -17.062 1 95.12 63 THR B O 1
ATOM 1469 N N . SER B 1 64 ? 5.285 -10.203 -18.969 1 95.81 64 SER B N 1
ATOM 1470 C CA . SER B 1 64 ? 4.82 -11.438 -18.328 1 95.81 64 SER B CA 1
ATOM 1471 C C . SER B 1 64 ? 5.98 -12.227 -17.734 1 95.81 64 SER B C 1
ATOM 1473 O O . SER B 1 64 ? 5.785 -13.031 -16.828 1 95.81 64 SER B O 1
ATOM 1475 N N . ASP B 1 65 ? 7.199 -12 -18.203 1 95.62 65 ASP B N 1
ATOM 1476 C CA . ASP B 1 65 ? 8.375 -12.672 -17.656 1 95.62 65 ASP B CA 1
ATOM 1477 C C . ASP B 1 65 ? 8.633 -12.242 -16.203 1 95.62 65 ASP B C 1
ATOM 1479 O O . ASP B 1 65 ? 9.32 -12.945 -15.461 1 95.62 65 ASP B O 1
ATOM 1483 N N . ALA B 1 66 ? 8.102 -11.117 -15.852 1 97.44 66 ALA B N 1
ATOM 1484 C CA . ALA B 1 66 ? 8.344 -10.578 -14.516 1 97.44 66 ALA B CA 1
ATOM 1485 C C . ALA B 1 66 ? 7.344 -11.141 -13.508 1 97.44 66 ALA B C 1
ATOM 1487 O O . ALA B 1 66 ? 7.414 -10.828 -12.32 1 97.44 66 ALA B O 1
ATOM 1488 N N . LEU B 1 67 ? 6.418 -11.938 -13.977 1 98.5 67 LEU B N 1
ATOM 1489 C CA . LEU B 1 67 ? 5.477 -12.586 -13.07 1 98.5 67 LEU B CA 1
ATOM 1490 C C . LEU B 1 67 ? 6.199 -13.539 -12.125 1 98.5 67 LEU B C 1
ATOM 1492 O O . LEU B 1 67 ? 5.711 -13.82 -11.031 1 98.5 67 LEU B O 1
ATOM 1496 N N . VAL B 1 68 ? 7.242 -14.047 -12.602 1 98.44 68 VAL B N 1
ATOM 1497 C CA . VAL B 1 68 ? 8.141 -14.883 -11.812 1 98.44 68 VAL B CA 1
ATOM 1498 C C . VAL B 1 68 ? 9.555 -14.305 -11.859 1 98.44 68 VAL B C 1
ATOM 1500 O O . VAL B 1 68 ? 10.086 -14.055 -12.945 1 98.44 68 VAL B O 1
ATOM 1503 N N . GLN B 1 69 ? 10.109 -14.039 -10.727 1 97.56 69 GLN B N 1
ATOM 1504 C CA . GLN B 1 69 ? 11.43 -13.43 -10.609 1 97.56 69 GLN B CA 1
ATOM 1505 C C . GLN B 1 69 ? 12.273 -14.148 -9.555 1 97.56 69 GLN B C 1
ATOM 1507 O O . GLN B 1 69 ? 11.734 -14.828 -8.688 1 97.56 69 GLN B O 1
ATOM 1512 N N . THR B 1 70 ? 13.547 -13.969 -9.695 1 96.88 70 THR B N 1
ATOM 1513 C CA . THR B 1 70 ? 14.477 -14.547 -8.734 1 96.88 70 THR B CA 1
ATOM 1514 C C . THR B 1 70 ? 15.141 -13.461 -7.895 1 96.88 70 THR B C 1
ATOM 1516 O O . THR B 1 70 ? 16.141 -12.867 -8.312 1 96.88 70 THR B O 1
ATOM 1519 N N . PRO B 1 71 ? 14.508 -13.258 -6.723 1 92.75 71 PRO B N 1
ATOM 1520 C CA . PRO B 1 71 ? 15.234 -12.32 -5.859 1 92.75 71 PRO B CA 1
ATOM 1521 C C . PRO B 1 71 ? 16.656 -12.781 -5.559 1 92.75 71 PRO B C 1
ATOM 1523 O O . PRO B 1 71 ? 16.875 -13.945 -5.23 1 92.75 71 PRO B O 1
ATOM 1526 N N . PRO B 1 72 ? 17.578 -11.859 -5.598 1 89.38 72 PRO B N 1
ATOM 1527 C CA . PRO B 1 72 ? 18.984 -12.25 -5.422 1 89.38 72 PRO B CA 1
ATOM 1528 C C . PRO B 1 72 ? 19.25 -12.93 -4.078 1 89.38 72 PRO B C 1
ATOM 1530 O O . PRO B 1 72 ? 20.031 -13.875 -4 1 89.38 72 PRO B O 1
ATOM 1533 N N . HIS B 1 73 ? 18.594 -12.5 -3.021 1 89.38 73 HIS B N 1
ATOM 1534 C CA . HIS B 1 73 ? 18.875 -12.984 -1.675 1 89.38 73 HIS B CA 1
ATOM 1535 C C . HIS B 1 73 ? 18.203 -14.336 -1.43 1 89.38 73 HIS B C 1
ATOM 1537 O O . HIS B 1 7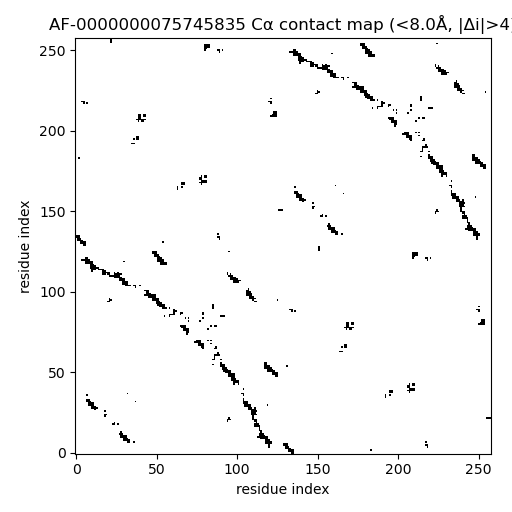3 ? 18.531 -15.031 -0.464 1 89.38 73 HIS B O 1
ATOM 1543 N N . LYS B 1 74 ? 17.25 -14.789 -2.205 1 90.19 74 LYS B N 1
ATOM 1544 C CA . LYS B 1 74 ? 16.562 -16.078 -2.078 1 90.19 74 LYS B CA 1
ATOM 1545 C C . LYS B 1 74 ? 17.156 -17.109 -3.033 1 90.19 74 LYS B C 1
ATOM 1547 O O . LYS B 1 74 ? 17.297 -18.281 -2.682 1 90.19 74 LYS B O 1
ATOM 1552 N N . GLY B 1 75 ? 17.453 -16.734 -4.246 1 94.06 75 GLY B N 1
ATOM 1553 C CA . GLY B 1 75 ? 18.141 -17.594 -5.199 1 94.06 75 GLY B CA 1
ATOM 1554 C C . GLY B 1 75 ? 17.203 -18.547 -5.922 1 94.06 75 GLY B C 1
ATOM 1555 O O . GLY B 1 75 ? 17.641 -19.438 -6.656 1 94.06 75 GLY B O 1
ATOM 1556 N N . VAL B 1 76 ? 15.961 -18.469 -5.637 1 96.81 76 VAL B N 1
ATOM 1557 C CA . VAL B 1 76 ? 14.969 -19.312 -6.301 1 96.81 76 VAL B CA 1
ATOM 1558 C C . VAL B 1 76 ? 13.883 -18.438 -6.926 1 96.81 76 VAL B C 1
ATOM 1560 O O . VAL B 1 76 ? 13.586 -17.359 -6.426 1 96.81 76 VAL B O 1
ATOM 1563 N N . PRO B 1 77 ? 13.375 -18.891 -8.078 1 97.88 77 PRO B N 1
ATOM 1564 C CA . PRO B 1 77 ? 12.266 -18.141 -8.68 1 97.88 77 PRO B CA 1
ATOM 1565 C C . PRO B 1 77 ? 11.016 -18.141 -7.809 1 97.88 77 PRO B C 1
ATOM 1567 O O . PRO B 1 77 ? 10.633 -19.172 -7.266 1 97.88 77 PRO B O 1
ATOM 1570 N N . LEU B 1 78 ? 10.445 -16.984 -7.648 1 98.25 78 LEU B N 1
ATOM 1571 C CA . LEU B 1 78 ? 9.219 -16.812 -6.879 1 98.25 78 LEU B CA 1
ATOM 1572 C C . LEU B 1 78 ? 8.227 -15.93 -7.637 1 98.25 78 LEU B C 1
ATOM 1574 O O . LEU B 1 78 ? 8.625 -15.086 -8.445 1 98.25 78 LEU B O 1
ATOM 1578 N N . GLY B 1 79 ? 6.949 -16.172 -7.406 1 98.62 79 GLY B N 1
ATOM 1579 C CA . GLY B 1 79 ? 5.934 -15.312 -7.984 1 98.62 79 GLY B CA 1
ATOM 1580 C C . GLY B 1 79 ? 6.02 -13.883 -7.492 1 98.62 79 GLY B C 1
ATOM 1581 O O . GLY B 1 79 ? 6.289 -13.641 -6.312 1 98.62 79 GLY B O 1
ATOM 1582 N N . VAL B 1 80 ? 5.758 -12.945 -8.367 1 98.5 80 VAL B N 1
ATOM 1583 C CA . VAL B 1 80 ? 5.949 -11.523 -8.109 1 98.5 80 VAL B CA 1
ATOM 1584 C C . VAL B 1 80 ? 5.109 -11.102 -6.906 1 98.5 80 VAL B C 1
ATOM 1586 O O . VAL B 1 80 ? 5.492 -10.188 -6.164 1 98.5 80 VAL B O 1
ATOM 1589 N N . PHE B 1 81 ? 3.961 -11.773 -6.59 1 98.69 81 PHE B N 1
ATOM 1590 C CA . PHE B 1 81 ? 3.059 -11.359 -5.523 1 98.69 81 PHE B CA 1
ATOM 1591 C C . PHE B 1 81 ? 3.496 -11.938 -4.184 1 98.69 81 PHE B C 1
ATOM 1593 O O . PHE B 1 81 ? 2.848 -11.711 -3.16 1 98.69 81 PHE B O 1
ATOM 1600 N N . SER B 1 82 ? 4.637 -12.641 -4.215 1 97.88 82 SER B N 1
ATOM 1601 C CA . SER B 1 82 ? 5.199 -13.172 -2.979 1 97.88 82 SER B CA 1
ATOM 1602 C C . SER B 1 82 ? 6.555 -12.547 -2.674 1 97.88 82 SER B C 1
ATOM 1604 O O . SER B 1 82 ? 7.273 -13.008 -1.786 1 97.88 82 SER B O 1
ATOM 1606 N N . ILE B 1 83 ? 6.922 -11.57 -3.422 1 96.81 83 ILE B N 1
ATOM 1607 C CA . ILE B 1 83 ? 8.188 -10.867 -3.201 1 96.81 83 ILE B CA 1
ATOM 1608 C C . ILE B 1 83 ? 7.957 -9.359 -3.27 1 96.81 83 ILE B C 1
ATOM 1610 O O . ILE B 1 83 ? 6.848 -8.906 -3.545 1 96.81 83 ILE B O 1
ATOM 1614 N N . CYS B 1 84 ? 8.992 -8.57 -3.029 1 95.94 84 CYS B N 1
ATOM 1615 C CA . CYS B 1 84 ? 8.891 -7.117 -2.99 1 95.94 84 CYS B CA 1
ATOM 1616 C C . CYS B 1 84 ? 9.633 -6.488 -4.168 1 95.94 84 CYS B C 1
ATOM 1618 O O . CYS B 1 84 ? 10.172 -5.387 -4.051 1 95.94 84 CYS B O 1
ATOM 1620 N N . SER B 1 85 ? 9.633 -7.199 -5.262 1 95.12 85 SER B N 1
ATOM 1621 C CA . SER B 1 85 ? 10.281 -6.695 -6.465 1 95.12 85 SER B CA 1
ATOM 1622 C C . SER B 1 85 ? 9.594 -5.434 -6.98 1 95.12 85 SER B C 1
ATOM 1624 O O . SER B 1 85 ? 8.367 -5.34 -6.961 1 95.12 85 SER B O 1
ATOM 1626 N N . PRO B 1 86 ? 10.359 -4.441 -7.52 1 95.19 86 PRO B N 1
ATOM 1627 C CA . PRO B 1 86 ? 9.766 -3.246 -8.117 1 95.19 86 PRO B CA 1
ATOM 1628 C C . PRO B 1 86 ? 9.125 -3.518 -9.477 1 95.19 86 PRO B C 1
ATOM 1630 O O . PRO B 1 86 ? 8.406 -2.67 -10 1 95.19 86 PRO B O 1
ATOM 1633 N N . ARG B 1 87 ? 9.5 -4.633 -10.141 1 95.94 87 ARG B N 1
ATOM 1634 C CA . ARG B 1 87 ? 8.961 -4.98 -11.445 1 95.94 87 ARG B CA 1
ATOM 1635 C C . ARG B 1 87 ? 7.637 -5.723 -11.312 1 95.94 87 ARG B C 1
ATOM 1637 O O . ARG B 1 87 ? 7.617 -6.949 -11.172 1 95.94 87 ARG B O 1
ATOM 1644 N N . ARG B 1 88 ? 6.609 -5.047 -11.43 1 97.69 88 ARG B N 1
ATOM 1645 C CA . ARG B 1 88 ? 5.277 -5.578 -11.164 1 97.69 88 ARG B CA 1
ATOM 1646 C C . ARG B 1 88 ? 4.27 -5.051 -12.188 1 97.69 88 ARG B C 1
ATOM 1648 O O . ARG B 1 88 ? 4.543 -4.078 -12.891 1 97.69 88 ARG B O 1
ATOM 1655 N N . PRO B 1 89 ? 3.078 -5.715 -12.281 1 97.81 89 PRO B N 1
ATOM 1656 C CA . PRO B 1 89 ? 2.084 -5.238 -13.242 1 97.81 89 PRO B CA 1
ATOM 1657 C C . PRO B 1 89 ? 1.752 -3.76 -13.07 1 97.81 89 PRO B C 1
ATOM 1659 O O . PRO B 1 89 ? 1.643 -3.025 -14.055 1 97.81 89 PRO B O 1
ATOM 1662 N N . ASN B 1 90 ? 1.513 -3.346 -11.828 1 98.06 90 ASN B N 1
ATOM 1663 C CA . ASN B 1 90 ? 1.472 -1.94 -11.438 1 98.06 90 ASN B CA 1
ATOM 1664 C C . ASN B 1 90 ? 2.666 -1.565 -10.562 1 98.06 90 ASN B C 1
ATOM 1666 O O . ASN B 1 90 ? 2.898 -2.184 -9.523 1 98.06 90 ASN B O 1
ATOM 1670 N N . PRO B 1 91 ? 3.402 -0.617 -10.984 1 97 91 PRO B N 1
ATOM 1671 C CA . PRO B 1 91 ? 4.645 -0.287 -10.281 1 97 91 PRO B CA 1
ATOM 1672 C C . PRO B 1 91 ? 4.41 0.543 -9.023 1 97 91 PRO B C 1
ATOM 1674 O O . PRO B 1 91 ? 4.887 1.677 -8.93 1 97 91 PRO B O 1
ATOM 1677 N N . ILE B 1 92 ? 3.732 -0.028 -8.086 1 98.12 92 ILE B N 1
ATOM 1678 C CA . ILE B 1 92 ? 3.449 0.608 -6.805 1 98.12 92 ILE B CA 1
ATOM 1679 C C . ILE B 1 92 ? 4.297 -0.036 -5.711 1 98.12 92 ILE B C 1
ATOM 1681 O O . ILE B 1 92 ? 4.395 -1.263 -5.633 1 98.12 92 ILE B O 1
ATOM 1685 N N . GLY B 1 93 ? 4.961 0.801 -4.945 1 98 93 GLY B N 1
ATOM 1686 C CA . GLY B 1 93 ? 5.754 0.35 -3.812 1 98 93 GLY B CA 1
ATOM 1687 C C . GLY B 1 93 ? 5.105 0.654 -2.475 1 98 93 GLY B C 1
ATOM 1688 O O . GLY B 1 93 ? 4.148 1.427 -2.402 1 98 93 GLY B O 1
ATOM 1689 N N . LEU B 1 94 ? 5.559 0.031 -1.508 1 98.44 94 LEU B N 1
ATOM 1690 C CA . LEU B 1 94 ? 5.105 0.176 -0.129 1 98.44 94 LEU B CA 1
ATOM 1691 C C . LEU B 1 94 ? 6.273 0.069 0.842 1 98.44 94 LEU B C 1
ATOM 1693 O O . LEU B 1 94 ? 7.055 -0.884 0.777 1 98.44 94 LEU B O 1
ATOM 1697 N N . SER B 1 95 ? 6.477 1.023 1.691 1 98.19 95 SER B N 1
ATOM 1698 C CA . SER B 1 95 ? 7.473 0.979 2.754 1 98.19 95 SER B CA 1
ATOM 1699 C C . SER B 1 95 ? 6.883 1.428 4.086 1 98.19 95 SER B C 1
ATOM 1701 O O . SER B 1 95 ? 5.992 2.279 4.121 1 98.19 95 SER B O 1
ATOM 1703 N N . VAL B 1 96 ? 7.297 0.828 5.113 1 98.25 96 VAL B N 1
ATOM 1704 C CA . VAL B 1 96 ? 7.008 1.294 6.469 1 98.25 96 VAL B CA 1
ATOM 1705 C C . VAL B 1 96 ? 8.195 2.086 7.008 1 98.25 96 VAL B C 1
ATOM 1707 O O . VAL B 1 96 ? 9.312 1.563 7.09 1 98.25 96 VAL B O 1
ATOM 1710 N N . LEU B 1 97 ? 7.938 3.34 7.371 1 98.38 97 LEU B N 1
ATOM 1711 C CA . LEU B 1 97 ? 9 4.242 7.797 1 98.38 97 LEU B CA 1
ATOM 1712 C C . LEU B 1 97 ? 8.734 4.781 9.195 1 98.38 97 LEU B C 1
ATOM 1714 O O . LEU B 1 97 ? 7.582 4.93 9.602 1 98.38 97 LEU B O 1
ATOM 1718 N N . GLU B 1 98 ? 9.766 5.059 9.852 1 98.5 98 GLU B N 1
ATOM 1719 C CA . GLU B 1 98 ? 9.672 5.707 11.156 1 98.5 98 GLU B CA 1
ATOM 1720 C C . GLU B 1 98 ? 9.773 7.227 11.023 1 98.5 98 GLU B C 1
ATOM 1722 O O . GLU B 1 98 ? 10.711 7.742 10.414 1 98.5 98 GLU B O 1
ATOM 1727 N N . VAL B 1 99 ? 8.828 7.93 11.641 1 98.81 99 VAL B N 1
ATOM 1728 C CA . VAL B 1 99 ? 8.836 9.391 11.594 1 98.81 99 VAL B CA 1
ATOM 1729 C C . VAL B 1 99 ? 9.82 9.93 12.633 1 98.81 99 VAL B C 1
ATOM 1731 O O . VAL B 1 99 ? 9.727 9.609 13.812 1 98.81 99 VAL B O 1
ATOM 1734 N N . ILE B 1 100 ? 10.734 10.695 12.172 1 98.69 100 ILE B N 1
ATOM 1735 C CA . ILE B 1 100 ? 11.719 11.328 13.039 1 98.69 100 ILE B CA 1
ATOM 1736 C C . ILE B 1 100 ? 11.227 12.711 13.453 1 98.69 100 ILE B C 1
ATOM 1738 O O . ILE B 1 100 ? 11.352 13.102 14.617 1 98.69 100 ILE B O 1
ATOM 1742 N N . ASN B 1 101 ? 10.711 13.445 12.461 1 98.19 101 ASN B N 1
ATOM 1743 C CA . ASN B 1 101 ? 10.242 14.812 12.648 1 98.19 101 ASN B CA 1
ATOM 1744 C C . ASN B 1 101 ? 9.359 15.266 11.484 1 98.19 101 ASN B C 1
ATOM 1746 O O . ASN B 1 101 ? 9.438 14.703 10.391 1 98.19 101 ASN B O 1
ATOM 1750 N N . VAL B 1 102 ? 8.5 16.203 11.875 1 98.25 102 VAL B N 1
ATOM 1751 C CA . VAL B 1 102 ? 7.699 16.844 10.836 1 98.25 102 VAL B CA 1
ATOM 1752 C C . VAL B 1 102 ? 7.891 18.359 10.891 1 98.25 102 VAL B C 1
ATOM 1754 O O . VAL B 1 102 ? 7.652 18.984 11.93 1 98.25 102 VAL B O 1
ATOM 1757 N N . VAL B 1 103 ? 8.367 18.953 9.812 1 97.25 103 VAL B N 1
ATOM 1758 C CA . VAL B 1 103 ? 8.523 20.391 9.688 1 97.25 103 VAL B CA 1
ATOM 1759 C C . VAL B 1 103 ? 7.781 20.891 8.445 1 97.25 103 VAL B C 1
ATOM 1761 O O . VAL B 1 103 ? 8.219 20.656 7.316 1 97.25 103 VAL B O 1
ATOM 1764 N N . ASP B 1 104 ? 6.648 21.609 8.664 1 96.38 104 ASP B N 1
ATOM 1765 C CA . ASP B 1 104 ? 5.801 22.047 7.562 1 96.38 104 ASP B CA 1
ATOM 1766 C C . ASP B 1 104 ? 5.355 20.875 6.699 1 96.38 104 ASP B C 1
ATOM 1768 O O . ASP B 1 104 ? 4.664 19.969 7.176 1 96.38 104 ASP B O 1
ATOM 1772 N N . THR B 1 105 ? 5.832 20.828 5.449 1 98.44 105 THR B N 1
ATOM 1773 C CA . THR B 1 105 ? 5.387 19.781 4.547 1 98.44 105 THR B CA 1
ATOM 1774 C C . THR B 1 105 ? 6.465 18.703 4.398 1 98.44 105 THR B C 1
ATOM 1776 O O . THR B 1 105 ? 6.352 17.812 3.549 1 98.44 105 THR B O 1
ATOM 1779 N N . HIS B 1 106 ? 7.492 18.781 5.254 1 98.75 106 HIS B N 1
ATOM 1780 C CA . HIS B 1 106 ? 8.602 17.828 5.207 1 98.75 106 HIS B CA 1
ATOM 1781 C C . HIS B 1 106 ? 8.516 16.828 6.348 1 98.75 106 HIS B C 1
ATOM 1783 O O . HIS B 1 106 ? 8.594 17.203 7.52 1 98.75 106 HIS B O 1
ATOM 1789 N N . ILE B 1 107 ? 8.305 15.578 6.043 1 98.88 107 ILE B N 1
ATOM 1790 C CA . ILE B 1 107 ? 8.359 14.508 7.035 1 98.88 107 ILE B CA 1
ATOM 1791 C C . ILE B 1 107 ? 9.734 13.844 7 1 98.88 107 ILE B C 1
ATOM 1793 O O . ILE B 1 107 ? 10.094 13.195 6.016 1 98.88 107 ILE B O 1
ATOM 1797 N N . HIS B 1 108 ? 10.508 14.031 8.031 1 98.81 108 HIS B N 1
ATOM 1798 C CA . HIS B 1 108 ? 11.773 13.328 8.172 1 98.81 108 HIS B CA 1
ATOM 1799 C C . HIS B 1 108 ? 11.555 11.898 8.656 1 98.81 108 HIS B C 1
ATOM 1801 O O . HIS B 1 108 ? 10.859 11.672 9.648 1 98.81 108 HIS B O 1
ATOM 1807 N N . VAL B 1 109 ? 12.203 10.969 7.969 1 98.69 109 VAL B N 1
ATOM 1808 C CA . VAL B 1 109 ? 11.891 9.57 8.266 1 98.69 109 VAL B CA 1
ATOM 1809 C C . VAL B 1 109 ? 13.172 8.75 8.273 1 98.69 109 VAL B C 1
ATOM 1811 O O . VAL B 1 109 ? 14.203 9.188 7.762 1 98.69 109 VAL B O 1
ATOM 1814 N N . LYS B 1 110 ? 13.062 7.621 8.898 1 97.94 110 LYS B N 1
ATOM 1815 C CA . LYS B 1 110 ? 14.078 6.57 8.891 1 97.94 110 LYS B CA 1
ATOM 1816 C C . LYS B 1 110 ? 13.547 5.289 8.266 1 97.94 110 LYS B C 1
ATOM 1818 O O . LYS B 1 110 ? 12.352 5.004 8.344 1 97.94 110 LYS B O 1
ATOM 1823 N N . GLY B 1 111 ? 14.492 4.57 7.688 1 97 111 GLY B N 1
ATOM 1824 C CA . GLY B 1 111 ? 14.133 3.297 7.082 1 97 111 GLY B CA 1
ATOM 1825 C C . GLY B 1 111 ? 13.898 3.395 5.586 1 97 111 GLY B C 1
ATOM 1826 O O . GLY B 1 111 ? 13.242 2.533 5 1 97 111 GLY B O 1
ATOM 1827 N N . VAL B 1 112 ? 14.398 4.383 4.922 1 97.31 112 VAL B N 1
ATOM 1828 C CA . VAL B 1 112 ? 14.117 4.672 3.518 1 97.31 112 VAL B CA 1
ATOM 1829 C C . VAL B 1 112 ? 14.781 3.625 2.631 1 97.31 112 VAL B C 1
ATOM 1831 O O . VAL B 1 112 ? 15.938 3.254 2.855 1 97.31 112 VAL B O 1
ATOM 1834 N N . ASP B 1 113 ? 14.023 3.174 1.679 1 96.25 113 ASP B N 1
ATOM 1835 C CA . ASP B 1 113 ? 14.531 2.213 0.707 1 96.25 113 ASP B CA 1
ATOM 1836 C C . ASP B 1 113 ? 14.164 2.623 -0.718 1 96.25 113 ASP B C 1
ATOM 1838 O O . ASP B 1 113 ? 14.07 1.776 -1.608 1 96.25 113 ASP B O 1
ATOM 1842 N N . MET B 1 114 ? 13.898 3.842 -0.947 1 95.31 114 MET B N 1
ATOM 1843 C CA . MET B 1 114 ? 13.477 4.363 -2.246 1 95.31 114 MET B CA 1
ATOM 1844 C C . MET B 1 114 ? 14.578 5.223 -2.867 1 95.31 114 MET B C 1
ATOM 1846 O O . MET B 1 114 ? 15.406 5.781 -2.154 1 95.31 114 MET B O 1
ATOM 1850 N N . LEU B 1 115 ? 14.547 5.406 -4.215 1 95.38 115 LEU B N 1
ATOM 1851 C CA . LEU B 1 115 ? 15.43 6.312 -4.941 1 95.38 115 LEU B CA 1
ATOM 1852 C C . LEU B 1 115 ? 15.055 7.766 -4.676 1 95.38 115 LEU B C 1
ATOM 1854 O O . LEU B 1 115 ? 13.883 8.07 -4.43 1 95.38 115 LEU B O 1
ATOM 1858 N N . ASP B 1 116 ? 16.062 8.617 -4.73 1 96.31 116 ASP B N 1
ATOM 1859 C CA . ASP B 1 116 ? 15.773 10.055 -4.703 1 96.31 116 ASP B CA 1
ATOM 1860 C C . ASP B 1 116 ? 14.789 10.438 -5.809 1 96.31 116 ASP B C 1
ATOM 1862 O O . ASP B 1 116 ? 14.906 9.953 -6.938 1 96.31 116 ASP B O 1
ATOM 1866 N N . GLY B 1 117 ? 13.828 11.297 -5.418 1 96.88 117 GLY B N 1
ATOM 1867 C CA . GLY B 1 117 ? 12.875 11.773 -6.41 1 96.88 117 GLY B CA 1
ATOM 1868 C C . GLY B 1 117 ? 11.68 10.852 -6.574 1 96.88 117 GLY B C 1
ATOM 1869 O O . GLY B 1 117 ? 10.766 11.156 -7.34 1 96.88 117 GLY B O 1
ATOM 1870 N N . THR B 1 118 ? 11.633 9.719 -5.859 1 97.25 118 THR B N 1
ATOM 1871 C CA . THR B 1 118 ? 10.531 8.773 -5.98 1 97.25 118 THR B CA 1
ATOM 1872 C C . THR B 1 118 ? 9.203 9.445 -5.676 1 97.25 118 THR B C 1
ATOM 1874 O O . THR B 1 118 ? 9.039 10.078 -4.629 1 97.25 118 THR B O 1
ATOM 1877 N N . PRO B 1 119 ? 8.203 9.375 -6.625 1 98.56 119 PRO B N 1
ATOM 1878 C CA . PRO B 1 119 ? 6.891 9.977 -6.383 1 98.56 119 PRO B CA 1
ATOM 1879 C C . PRO B 1 119 ? 6.102 9.258 -5.289 1 98.56 119 PRO B C 1
ATOM 1881 O O . PRO B 1 119 ? 6.012 8.023 -5.297 1 98.56 119 PRO B O 1
ATOM 1884 N N . ILE B 1 120 ? 5.527 10 -4.371 1 98.88 120 ILE B N 1
ATOM 1885 C CA . ILE B 1 120 ? 4.707 9.469 -3.285 1 98.88 120 ILE B CA 1
ATOM 1886 C C . ILE B 1 120 ? 3.23 9.523 -3.68 1 98.88 120 ILE B C 1
ATOM 1888 O O . ILE B 1 120 ? 2.74 10.562 -4.133 1 98.88 120 ILE B O 1
ATOM 1892 N N . LEU B 1 121 ? 2.547 8.438 -3.512 1 98.81 121 LEU B N 1
ATOM 1893 C CA . LEU B 1 121 ? 1.146 8.367 -3.912 1 98.81 121 LEU B CA 1
ATOM 1894 C C . LEU B 1 121 ? 0.226 8.547 -2.709 1 98.81 121 LEU B C 1
ATOM 1896 O O . LEU B 1 121 ? -0.861 9.117 -2.832 1 98.81 121 LEU B O 1
ATOM 1900 N N . ASP B 1 122 ? 0.613 8.023 -1.565 1 98.88 122 ASP B N 1
ATOM 1901 C CA . ASP B 1 122 ? -0.213 8.109 -0.365 1 98.88 122 ASP B CA 1
ATOM 1902 C C . ASP B 1 122 ? 0.611 7.824 0.89 1 98.88 122 ASP B C 1
ATOM 1904 O O . ASP B 1 122 ? 1.7 7.25 0.808 1 98.88 122 ASP B O 1
ATOM 1908 N N . ILE B 1 123 ? 0.136 8.227 1.992 1 98.88 123 ILE B N 1
ATOM 1909 C CA . ILE B 1 123 ? 0.654 7.922 3.322 1 98.88 123 ILE B CA 1
ATOM 1910 C C . ILE B 1 123 ? -0.478 7.426 4.219 1 98.88 123 ILE B C 1
ATOM 1912 O O . ILE B 1 123 ? -1.577 7.984 4.207 1 98.88 123 ILE B O 1
ATOM 1916 N N . LYS B 1 124 ? -0.256 6.375 4.926 1 98.44 124 LYS B N 1
ATOM 1917 C CA . LYS B 1 124 ? -1.225 5.797 5.855 1 98.44 124 LYS B CA 1
ATOM 1918 C C . LYS B 1 124 ? -0.581 5.496 7.203 1 98.44 124 LYS B C 1
ATOM 1920 O O . LYS B 1 124 ? 0.628 5.27 7.285 1 98.44 124 LYS B O 1
ATOM 1925 N N . PRO B 1 125 ? -1.402 5.578 8.227 1 97.5 125 PRO B N 1
ATOM 1926 C CA . PRO B 1 125 ? -0.837 5.074 9.484 1 97.5 125 PRO B CA 1
ATOM 1927 C C . PRO B 1 125 ? -0.472 3.594 9.414 1 97.5 125 PRO B C 1
ATOM 1929 O O . PRO B 1 125 ? -1.168 2.812 8.758 1 97.5 125 PRO B O 1
ATOM 1932 N N . HIS B 1 126 ? 0.625 3.197 9.977 1 97.06 126 HIS B N 1
ATOM 1933 C CA . HIS B 1 126 ? 0.981 1.787 10.086 1 97.06 126 HIS B CA 1
ATOM 1934 C C . HIS B 1 126 ? 0.139 1.089 11.148 1 97.06 126 HIS B C 1
ATOM 1936 O O . HIS B 1 126 ? 0.237 1.41 12.336 1 97.06 126 HIS B O 1
ATOM 1942 N N . ILE B 1 127 ? -0.686 0.18 10.727 1 92.56 127 ILE B N 1
ATOM 1943 C CA . ILE B 1 127 ? -1.555 -0.565 11.633 1 92.56 127 ILE B CA 1
ATOM 1944 C C . ILE B 1 127 ? -0.998 -1.972 11.836 1 92.56 127 ILE B C 1
ATOM 1946 O O . ILE B 1 127 ? -0.745 -2.695 10.875 1 92.56 127 ILE B O 1
ATOM 1950 N N . THR B 1 128 ? -0.657 -2.271 13.102 1 84.88 128 THR B N 1
ATOM 1951 C CA . THR B 1 128 ? -0.159 -3.604 13.422 1 84.88 128 THR B CA 1
ATOM 1952 C C . THR B 1 128 ? -1.263 -4.457 14.039 1 84.88 128 THR B C 1
ATOM 1954 O O . THR B 1 128 ? -2.107 -3.949 14.781 1 84.88 128 THR B O 1
ATOM 1957 N N . GLY B 1 129 ? -1.969 -5.402 13.398 1 63.22 129 GLY B N 1
ATOM 1958 C CA . GLY B 1 129 ? -2.998 -6.281 13.922 1 63.22 129 GLY B CA 1
ATOM 1959 C C . GLY B 1 129 ? -2.781 -6.652 15.375 1 63.22 129 GLY B C 1
ATOM 1960 O O . GLY B 1 129 ? -1.678 -6.492 15.906 1 63.22 129 GLY B O 1
#

InterPro domains:
  IPR023370 TrmO-like, N-terminal domain [PF01980] (22-128)
  IPR023370 TrmO-like, N-terminal domain [PS51668] (5-129)
  IPR023370 TrmO-like, N-terminal domain [TIGR00104] (2-127)
  IPR023370 TrmO-like, N-terminal domain [cd09281] (7-126)
  IPR036413 YaeB-like superfamily [SSF118196] (2-127)
  IPR036414 YaeB, N-terminal domain superfamily [G3DSA:2.40.30.70] (1-128)
  IPR040372 YaeB-like [PTHR12818] (4-127)

Secondary structure (DSSP, 8-state):
--EEE---EEEE--SSPPPS-GGG---EEEEEE-GGGGGGGTT--TT-EEEEEEE-TTSPPP-GGGGEE--TTT-S-EEGGGS--S-SSS-EEEEEEEEEEEETTEEEEE---S-TTPEEEEEEE----/--EEE---EEEE--SSPPPS-GGG---EEEEEE-GGGGGGGTT--TT-EEEEEEE-TTSPPP-GGGGEE--TTT-S-EEGGGS--S-SSS-EEEEEEEEEEEETTEEEEE---S-TTPEEEEEEE----

Organism: Desulfohalobium retbaense (strain ATCC 49708 / DSM 5692 / JCM 16813 / HR100) (NCBI:txid485915)

Nearest PDB structures (foldseek):
  2nv4-assembly1_B  TM=9.042E-01  e=1.510E-12  Archaeoglobus fulgidus
  3okx-assembly1_A  TM=8.892E-01  e=7.871E-10  Rhodopseudomonas palustris CGA009
  3okx-assembly1_B  TM=8.746E-01  e=1.798E-09  Rhodopseudomonas palustris CGA009
  7btu-assembly1_A  TM=8.258E-01  e=4.627E-10  Pseudomonas aeruginosa
  7btz-assembly1_B  TM=7.666E-01  e=5.859E-10  Pseudomonas aeruginosa

Radius of gyration: 17.44 Å; Cα contacts (8 Å, |Δi|>4): 663; chains: 2; bounding box: 46×45×36 Å

Sequence (258 aa):
MAVTMHPIGTVRTDGAAPPRHWSVSEETGILDIAPEFARGLRDIQPGQHIVVLFHFHDSPGFTSDALVQTPPHKGVPLGVFSICSPRRPNPIGLSVLEVINVVDTHIHVKGVDMLDGTPILDIKPHITGMAVTMHPIGTVRTDGAAPPRHWSVSEETGILDIAPEFARGLRDIQPGQHIVVLFHFHDSPGFTSDALVQTPPHKGVPLGVFSICSPRRPNPIGLSVLEVINVVDTHIHVKGVDMLDGTPILDIKPHITG